Protein AF-A0A950S5J9-F1 (afdb_monomer)

Structure (mmCIF, N/CA/C/O backbone):
data_AF-A0A950S5J9-F1
#
_entry.id   AF-A0A950S5J9-F1
#
loop_
_atom_site.group_PDB
_atom_site.id
_atom_site.type_symbol
_atom_site.label_atom_id
_atom_site.label_alt_id
_atom_site.label_comp_id
_atom_site.label_asym_id
_atom_site.label_entity_id
_atom_site.label_seq_id
_atom_site.pdbx_PDB_ins_code
_atom_site.Cartn_x
_atom_site.Cartn_y
_atom_site.Cartn_z
_atom_site.occupancy
_atom_site.B_iso_or_equiv
_atom_site.auth_seq_id
_atom_site.auth_comp_id
_atom_site.auth_asym_id
_atom_site.auth_atom_id
_atom_site.pdbx_PDB_model_num
ATOM 1 N N . MET A 1 1 ? -21.659 17.956 11.891 1.00 54.16 1 MET A N 1
ATOM 2 C CA . MET A 1 1 ? -21.131 16.608 11.578 1.00 54.16 1 MET A CA 1
ATOM 3 C C . MET A 1 1 ? -21.294 15.773 12.838 1.00 54.16 1 MET A C 1
ATOM 5 O O . MET A 1 1 ? -21.024 16.303 13.907 1.00 54.16 1 MET A O 1
ATOM 9 N N . ASN A 1 2 ? -21.815 14.548 12.756 1.00 64.12 2 ASN A N 1
ATOM 10 C CA . ASN A 1 2 ? -22.129 13.767 13.958 1.00 64.12 2 ASN A CA 1
ATOM 11 C C . ASN A 1 2 ? -20.855 13.198 14.610 1.00 64.12 2 ASN A C 1
ATOM 13 O O . ASN A 1 2 ? -19.900 12.820 13.919 1.00 64.12 2 ASN A O 1
ATOM 17 N N . ALA A 1 3 ? -20.848 13.147 15.944 1.00 69.12 3 ALA A N 1
ATOM 18 C CA . ALA A 1 3 ? -19.765 12.548 16.722 1.00 69.12 3 ALA A CA 1
ATOM 19 C C . ALA A 1 3 ? -19.550 11.079 16.315 1.00 69.12 3 ALA A C 1
ATOM 21 O O . ALA A 1 3 ? -20.550 10.402 16.057 1.00 69.12 3 ALA A O 1
ATOM 22 N N . PRO A 1 4 ? -18.298 10.582 16.257 1.00 80.44 4 PRO A N 1
ATOM 23 C CA . PRO A 1 4 ? -18.042 9.169 15.989 1.00 80.44 4 PRO A CA 1
ATOM 24 C C . PRO A 1 4 ? -18.788 8.272 16.972 1.00 80.44 4 PRO A C 1
ATOM 26 O O . PRO A 1 4 ? -18.834 8.581 18.167 1.00 80.44 4 PRO A O 1
ATOM 29 N N . LEU A 1 5 ? -19.348 7.159 16.491 1.00 86.94 5 LEU A N 1
ATOM 30 C CA . LEU A 1 5 ? -20.110 6.241 17.345 1.00 86.94 5 LEU A CA 1
ATOM 31 C C . LEU A 1 5 ? -19.232 5.685 18.468 1.00 86.94 5 LEU A C 1
ATOM 33 O O . LEU A 1 5 ? -19.654 5.636 19.621 1.00 86.94 5 LEU A O 1
ATOM 37 N N . LEU A 1 6 ? -17.969 5.393 18.146 1.00 90.94 6 LEU A N 1
ATOM 38 C CA . LEU A 1 6 ? -16.958 4.977 19.114 1.00 90.94 6 LEU A CA 1
ATOM 39 C C . LEU A 1 6 ? -16.774 5.995 20.250 1.00 90.94 6 LEU A C 1
ATOM 41 O O . LEU A 1 6 ? -16.699 5.618 21.413 1.00 90.94 6 LEU A O 1
ATOM 45 N N . VAL A 1 7 ? -16.732 7.291 19.932 1.00 90.62 7 VAL A N 1
ATOM 46 C CA . VAL A 1 7 ? -16.516 8.349 20.934 1.00 90.62 7 VAL A CA 1
ATOM 47 C C . VAL A 1 7 ? -17.735 8.487 21.834 1.00 90.62 7 VAL A C 1
ATOM 49 O O . VAL A 1 7 ? -17.581 8.632 23.041 1.00 90.62 7 VAL A O 1
ATOM 52 N N . ARG A 1 8 ? -18.944 8.386 21.268 1.00 89.75 8 ARG A N 1
ATOM 53 C CA . ARG A 1 8 ? -20.187 8.401 22.050 1.00 89.75 8 ARG A CA 1
ATOM 54 C C . ARG A 1 8 ? -20.246 7.244 23.039 1.00 89.75 8 ARG A C 1
ATOM 56 O O . ARG A 1 8 ? -20.622 7.458 24.185 1.00 89.75 8 ARG A O 1
ATOM 63 N N . GLU A 1 9 ? -19.853 6.049 22.609 1.00 91.88 9 GLU A N 1
ATOM 64 C CA . GLU A 1 9 ? -19.873 4.870 23.472 1.00 91.88 9 GLU A CA 1
ATOM 65 C C . GLU A 1 9 ? -18.823 4.952 24.583 1.00 91.88 9 GLU A C 1
ATOM 67 O O . GLU A 1 9 ? -19.113 4.661 25.741 1.00 91.88 9 GLU A O 1
ATOM 72 N N . VAL A 1 10 ? -17.621 5.434 24.267 1.00 92.88 10 VAL A N 1
ATOM 73 C CA . VAL A 1 10 ? -16.578 5.668 25.273 1.00 92.88 10 VAL A CA 1
ATOM 74 C C . VAL A 1 10 ? -17.013 6.737 26.284 1.00 92.88 10 VAL A C 1
ATOM 76 O O . VAL A 1 10 ? -16.818 6.553 27.484 1.00 92.88 10 VAL A O 1
ATOM 79 N N . GLU A 1 11 ? -17.655 7.824 25.839 1.00 91.94 11 GLU A N 1
ATOM 80 C CA . GLU A 1 11 ? -18.232 8.833 26.739 1.00 91.94 11 GLU A CA 1
ATOM 81 C C . GLU A 1 11 ? -19.359 8.255 27.612 1.00 91.94 11 GLU A C 1
ATOM 83 O O . GLU A 1 11 ? -19.443 8.603 28.790 1.00 91.94 11 GLU A O 1
ATOM 88 N N . ARG A 1 12 ? -20.195 7.361 27.067 1.00 93.69 12 ARG A N 1
ATOM 89 C CA . ARG A 1 12 ? -21.264 6.675 27.808 1.00 93.69 12 ARG A CA 1
ATOM 90 C C . ARG A 1 12 ? -20.687 5.810 28.930 1.00 93.69 12 ARG A C 1
ATOM 92 O O . ARG A 1 12 ? -21.074 5.983 30.080 1.00 93.69 12 ARG A O 1
ATOM 99 N N . ILE A 1 13 ? -19.714 4.952 28.620 1.00 91.88 13 ILE A N 1
ATOM 100 C CA . ILE A 1 13 ? -19.053 4.085 29.612 1.00 91.88 13 ILE A CA 1
ATOM 101 C C . ILE A 1 13 ? -18.294 4.923 30.650 1.00 91.88 13 ILE A C 1
ATOM 103 O O . ILE A 1 13 ? -18.289 4.607 31.838 1.00 91.88 13 ILE A O 1
ATOM 107 N N . ALA A 1 14 ? -17.651 6.015 30.230 1.00 91.38 14 ALA A N 1
ATOM 108 C CA . ALA A 1 14 ? -16.986 6.930 31.151 1.00 91.38 14 ALA A CA 1
ATOM 109 C C . ALA A 1 14 ? -17.984 7.587 32.120 1.00 91.38 14 ALA A C 1
ATOM 111 O O . ALA A 1 14 ? -17.695 7.687 33.312 1.00 91.38 14 ALA A O 1
ATOM 112 N N . ALA A 1 15 ? -19.165 7.983 31.637 1.00 91.31 15 ALA A N 1
ATOM 113 C CA . ALA A 1 15 ? -20.224 8.534 32.477 1.00 91.31 15 ALA A CA 1
ATOM 114 C C . ALA A 1 15 ? -20.753 7.506 33.492 1.00 91.31 15 ALA A C 1
ATOM 116 O O . ALA A 1 15 ? -20.937 7.856 34.654 1.00 91.31 15 ALA A O 1
ATOM 117 N N . GLU A 1 16 ? -20.907 6.237 33.100 1.00 92.44 16 GLU A N 1
ATOM 118 C CA . GLU A 1 16 ? -21.269 5.141 34.020 1.00 92.44 16 GLU A CA 1
ATOM 119 C C . GLU A 1 16 ? -20.227 4.927 35.126 1.00 92.44 16 GLU A C 1
ATOM 121 O O . GLU A 1 16 ? -20.563 4.537 36.240 1.00 92.44 16 GLU A O 1
ATOM 126 N N . ARG A 1 17 ? -18.954 5.227 34.842 1.00 91.06 17 ARG A N 1
ATOM 127 C CA . ARG A 1 17 ? -17.854 5.197 35.820 1.00 91.06 17 ARG A CA 1
ATOM 128 C C . ARG A 1 17 ? -17.707 6.504 36.608 1.00 91.06 17 ARG A C 1
ATOM 130 O O . ARG A 1 17 ? -16.712 6.675 37.315 1.00 91.06 17 ARG A O 1
ATOM 137 N N . SER A 1 18 ? -18.638 7.449 36.464 1.00 93.12 18 SER A N 1
ATOM 138 C CA . SER A 1 18 ? -18.570 8.794 37.056 1.00 93.12 18 SER A CA 1
ATOM 139 C C . SER A 1 18 ? -17.301 9.567 36.674 1.00 93.12 18 SER A C 1
ATOM 141 O O . SER A 1 18 ? -16.778 10.378 37.443 1.00 93.12 18 SER A O 1
ATOM 143 N N . TRP A 1 19 ? -16.754 9.315 35.483 1.00 93.19 19 TRP A N 1
ATOM 144 C CA . TRP A 1 19 ? -15.600 10.052 34.985 1.00 93.19 19 TRP A CA 1
ATOM 145 C C . TRP A 1 19 ? -16.040 11.369 34.357 1.00 93.19 19 TRP A C 1
ATOM 147 O O . TRP A 1 19 ? -16.900 11.420 33.480 1.00 93.19 19 TRP A O 1
ATOM 157 N N . SER A 1 20 ? -15.378 12.455 34.754 1.00 90.81 20 SER A N 1
ATOM 158 C CA . SER A 1 20 ? -15.477 13.712 34.020 1.00 90.81 20 SER A CA 1
ATOM 159 C C . SER A 1 20 ? -14.783 13.588 32.661 1.00 90.81 20 SER A C 1
ATOM 161 O O . SER A 1 20 ? -13.856 12.794 32.487 1.00 90.81 20 SER A O 1
ATOM 163 N N . ARG A 1 21 ? -15.159 14.428 31.690 1.00 88.00 21 ARG A N 1
ATOM 164 C CA . ARG A 1 21 ? -14.485 14.460 30.376 1.00 88.00 21 ARG A CA 1
ATOM 165 C C . ARG A 1 21 ? -12.985 14.735 30.488 1.00 88.00 21 ARG A C 1
ATOM 167 O O . ARG A 1 21 ? -12.201 14.159 29.746 1.00 88.00 21 ARG A O 1
ATOM 174 N N . ALA A 1 22 ? -12.581 15.576 31.441 1.00 88.94 22 ALA A N 1
ATOM 175 C CA . ALA A 1 22 ? -11.173 15.855 31.715 1.00 88.94 22 ALA A CA 1
ATOM 176 C C . ALA A 1 22 ? -10.430 14.629 32.269 1.00 88.94 22 ALA A C 1
ATOM 178 O O . ALA A 1 22 ? -9.236 14.461 32.023 1.00 88.94 22 ALA A O 1
ATOM 179 N N . ARG A 1 23 ? -11.124 13.766 33.022 1.00 91.19 23 ARG A N 1
ATOM 180 C CA . ARG A 1 23 ? -10.578 12.480 33.456 1.00 91.19 23 ARG A CA 1
ATOM 181 C C . ARG A 1 23 ? -10.485 11.510 32.284 1.00 91.19 23 ARG A C 1
ATOM 183 O O . ARG A 1 23 ? -9.418 10.957 32.076 1.00 91.19 23 ARG A O 1
ATOM 190 N N . LEU A 1 24 ? -11.537 11.385 31.475 1.00 92.75 24 LEU A N 1
ATOM 191 C CA . LEU A 1 24 ? -11.520 10.544 30.275 1.00 92.75 24 LEU A CA 1
ATOM 192 C C . LEU A 1 24 ? -10.377 10.920 29.318 1.00 92.75 24 LEU A C 1
ATOM 194 O O . LEU A 1 24 ? -9.663 10.042 28.851 1.00 92.75 24 LEU A O 1
ATOM 198 N N . ALA A 1 25 ? -10.174 12.212 29.054 1.00 92.56 25 ALA A N 1
ATOM 199 C CA . ALA A 1 25 ? -9.078 12.679 28.205 1.00 92.56 25 ALA A CA 1
ATOM 200 C C . ALA A 1 25 ? -7.706 12.249 28.759 1.00 92.56 25 ALA A C 1
ATOM 202 O O . ALA A 1 25 ? -6.892 11.706 28.015 1.00 92.56 25 ALA A O 1
ATOM 203 N N . ARG A 1 26 ? -7.493 12.390 30.078 1.00 92.19 26 ARG A N 1
ATOM 204 C CA . ARG A 1 26 ? -6.274 11.917 30.756 1.00 92.19 26 ARG A CA 1
ATOM 205 C C . ARG A 1 26 ? -6.076 10.409 30.649 1.00 92.19 26 ARG A C 1
ATOM 207 O O . ARG A 1 26 ? -4.974 9.986 30.330 1.00 92.19 26 ARG A O 1
ATOM 214 N N . GLU A 1 27 ? -7.122 9.620 30.878 1.00 90.69 27 GLU A N 1
ATOM 215 C CA . GLU A 1 27 ? -7.069 8.151 30.764 1.00 90.69 27 GLU A CA 1
ATOM 216 C C . GLU A 1 27 ? -6.750 7.699 29.331 1.00 90.69 27 GLU A C 1
ATOM 218 O O . GLU A 1 27 ? -6.110 6.676 29.116 1.00 90.69 27 GLU A O 1
ATOM 223 N N . LEU A 1 28 ? -7.148 8.494 28.335 1.00 91.31 28 LEU A N 1
ATOM 224 C CA . LEU A 1 28 ? -6.824 8.271 26.926 1.00 91.31 28 LEU A CA 1
ATOM 225 C C . LEU A 1 28 ? -5.488 8.901 26.491 1.00 91.31 28 LEU A C 1
ATOM 227 O O . LEU A 1 28 ? -5.128 8.796 25.318 1.00 91.31 28 LEU A O 1
ATOM 231 N N . GLY A 1 29 ? -4.759 9.560 27.398 1.00 89.62 29 GLY A N 1
ATOM 232 C CA . GLY A 1 29 ? -3.474 10.200 27.107 1.00 89.62 29 GLY A CA 1
ATOM 233 C C . GLY A 1 29 ? -3.560 11.384 26.136 1.00 89.62 29 GLY A C 1
ATOM 234 O O . GLY A 1 29 ? -2.590 11.667 25.437 1.00 89.62 29 GLY A O 1
ATOM 235 N N . ILE A 1 30 ? -4.710 12.061 26.064 1.00 90.38 30 ILE A N 1
ATOM 236 C CA . ILE A 1 30 ? -4.945 13.214 25.182 1.00 90.38 30 ILE A CA 1
ATOM 237 C C . ILE A 1 30 ? -5.402 14.442 25.970 1.00 90.38 30 ILE A C 1
ATOM 239 O O . ILE A 1 30 ? -5.903 14.347 27.091 1.00 90.38 30 ILE A O 1
ATOM 243 N N . ASP A 1 31 ? -5.271 15.620 25.368 1.00 88.81 31 ASP A N 1
ATOM 244 C CA . ASP A 1 31 ? -5.839 16.835 25.935 1.00 88.81 31 ASP A CA 1
ATOM 245 C C . ASP A 1 31 ? -7.367 16.903 25.720 1.00 88.81 31 ASP A C 1
ATOM 247 O O . ASP A 1 31 ? -7.943 16.313 24.797 1.00 88.81 31 ASP A O 1
ATOM 251 N N . ALA A 1 32 ? -8.050 17.644 26.596 1.00 86.69 32 ALA A N 1
ATOM 252 C CA . ALA A 1 32 ? -9.505 17.781 26.552 1.00 86.69 32 ALA A CA 1
ATOM 253 C C . ALA A 1 32 ? -10.008 18.480 25.272 1.00 86.69 32 ALA A C 1
ATOM 255 O O . ALA A 1 32 ? -11.135 18.226 24.839 1.00 86.69 32 ALA A O 1
ATOM 256 N N . THR A 1 33 ? -9.181 19.324 24.649 1.00 87.88 33 THR A N 1
ATOM 257 C CA . THR A 1 33 ? -9.508 20.024 23.401 1.00 87.88 33 THR A CA 1
ATOM 258 C C . THR A 1 33 ? -9.502 19.051 22.223 1.00 87.88 33 THR A C 1
ATOM 260 O O . THR A 1 33 ? -10.444 19.052 21.432 1.00 87.88 33 THR A O 1
ATOM 263 N N . THR A 1 34 ? -8.523 18.147 22.156 1.00 85.38 34 THR A N 1
ATOM 264 C CA . THR A 1 34 ? -8.461 17.047 21.185 1.00 85.38 34 THR A CA 1
ATOM 265 C C . THR A 1 34 ? -9.685 16.147 21.310 1.00 85.38 34 THR A C 1
ATOM 267 O O . THR A 1 34 ? -10.330 15.839 20.305 1.00 85.38 34 THR A O 1
ATOM 270 N N . LEU A 1 35 ? -10.092 15.792 22.535 1.00 88.19 35 LEU A N 1
ATOM 271 C CA . LEU A 1 35 ? -11.321 15.023 22.749 1.00 88.19 35 LEU A CA 1
ATOM 272 C C . LEU A 1 35 ? -12.566 15.781 22.241 1.00 88.19 35 LEU A C 1
ATOM 274 O O . LEU A 1 35 ? -13.425 15.191 21.582 1.00 88.19 35 LEU A O 1
ATOM 278 N N . ALA A 1 36 ? -12.655 17.094 22.480 1.00 88.00 36 ALA A N 1
ATOM 279 C CA . ALA A 1 36 ? -13.754 17.929 21.991 1.00 88.00 36 ALA A CA 1
ATOM 280 C C . ALA A 1 36 ? -13.777 18.056 20.453 1.00 88.00 36 ALA A C 1
ATOM 282 O O . ALA A 1 36 ? -14.848 18.023 19.833 1.00 88.00 36 ALA A O 1
ATOM 283 N N . HIS A 1 37 ? -12.613 18.160 19.809 1.00 86.31 37 HIS A N 1
ATOM 284 C CA . HIS A 1 37 ? -12.496 18.188 18.350 1.00 86.31 37 HIS A CA 1
ATOM 285 C C . HIS A 1 37 ? -12.924 16.870 17.709 1.00 86.31 37 HIS A C 1
ATOM 287 O O . HIS A 1 37 ? -13.705 16.861 16.754 1.00 86.31 37 HIS A O 1
ATOM 293 N N . VAL A 1 38 ? -12.477 15.751 18.269 1.00 87.44 38 VAL A N 1
ATOM 294 C CA . VAL A 1 38 ? -12.872 14.419 17.815 1.00 87.44 38 VAL A CA 1
ATOM 295 C C . VAL A 1 38 ? -14.383 14.214 17.993 1.00 87.44 38 VAL A C 1
ATOM 297 O O . VAL A 1 38 ? -15.076 13.793 17.063 1.00 87.44 38 VAL A O 1
ATOM 300 N N . ARG A 1 39 ? -14.936 14.611 19.146 1.00 87.44 39 ARG A N 1
ATOM 301 C CA . ARG A 1 39 ? -16.379 14.562 19.432 1.00 87.44 39 ARG A CA 1
ATOM 302 C C . ARG A 1 39 ? -17.203 15.409 18.465 1.00 87.44 39 ARG A C 1
ATOM 304 O O . ARG A 1 39 ? -18.247 14.965 18.003 1.00 87.44 39 ARG A O 1
ATOM 311 N N . SER A 1 40 ? -16.766 16.622 18.138 1.00 84.75 40 SER A N 1
ATOM 312 C CA . SER A 1 40 ? -17.471 17.474 17.163 1.00 84.75 40 SER A CA 1
ATOM 313 C C . SER A 1 40 ? -17.354 16.965 15.718 1.00 84.75 40 SER A C 1
ATOM 315 O O . SER A 1 40 ? -17.986 17.507 14.808 1.00 84.75 40 SER A O 1
ATOM 317 N N . GLY A 1 41 ? -16.558 15.913 15.492 1.00 77.12 41 GLY A N 1
ATOM 318 C CA . GLY A 1 41 ? -16.241 15.401 14.166 1.00 77.12 41 GLY A CA 1
ATOM 319 C C . GLY A 1 41 ? -15.378 16.363 13.350 1.00 77.12 41 GLY A C 1
ATOM 320 O O . GLY A 1 41 ? -15.370 16.266 12.121 1.00 77.12 41 GLY A O 1
ATOM 321 N N . ARG A 1 42 ? -14.699 17.303 14.021 1.00 79.31 42 ARG A N 1
ATOM 322 C CA . ARG A 1 42 ? -13.721 18.207 13.414 1.00 79.31 42 ARG A CA 1
ATOM 323 C C . ARG A 1 42 ? -12.479 17.428 12.996 1.00 79.31 42 ARG A C 1
ATOM 325 O O . ARG A 1 42 ? -12.094 17.521 11.834 1.00 79.31 42 ARG A O 1
ATOM 332 N N . ASP A 1 43 ? -11.955 16.616 13.912 1.00 80.06 43 ASP A N 1
ATOM 333 C CA . ASP A 1 43 ? -10.745 15.821 13.709 1.00 80.06 43 ASP A CA 1
ATOM 334 C C . ASP A 1 43 ? -11.072 14.316 13.692 1.00 80.06 43 ASP A C 1
ATOM 336 O O . ASP A 1 43 ? -11.955 13.861 14.431 1.00 80.06 43 ASP A O 1
ATOM 340 N N . PRO A 1 44 ? -10.403 13.515 12.842 1.00 84.12 44 PRO A N 1
ATOM 341 C CA . PRO A 1 44 ? -10.504 12.064 12.909 1.00 84.12 44 PRO A CA 1
ATOM 342 C C . PRO A 1 44 ? -9.813 11.528 14.174 1.00 84.12 44 PRO A C 1
ATOM 344 O O . PRO A 1 44 ? -8.828 12.087 14.651 1.00 84.12 44 PRO A O 1
ATOM 347 N N . ILE A 1 45 ? -10.296 10.396 14.688 1.00 87.19 45 ILE A N 1
ATOM 348 C CA . ILE A 1 45 ? -9.618 9.624 15.736 1.00 87.19 45 ILE A CA 1
ATOM 349 C C . ILE A 1 45 ? -8.282 9.124 15.174 1.00 87.19 45 ILE A C 1
ATOM 351 O O . ILE A 1 45 ? -8.256 8.425 14.157 1.00 87.19 45 ILE A O 1
ATOM 355 N N . SER A 1 46 ? -7.181 9.497 15.824 1.00 85.25 46 SER A N 1
ATOM 356 C CA . SER A 1 46 ? -5.838 9.053 15.453 1.00 85.25 46 SER A CA 1
ATOM 357 C C . SER A 1 46 ? -5.612 7.581 15.814 1.00 85.25 46 SER A C 1
ATOM 359 O O . SER A 1 46 ? -6.290 7.023 16.678 1.00 85.25 46 SER A O 1
ATOM 361 N N . GLN A 1 47 ? -4.616 6.945 15.192 1.00 86.00 47 GLN A N 1
ATOM 362 C CA . GLN A 1 47 ? -4.246 5.566 15.527 1.00 86.00 47 GLN A CA 1
ATOM 363 C C . GLN A 1 47 ? -3.816 5.428 16.995 1.00 86.00 47 GLN A C 1
ATOM 365 O O . GLN A 1 47 ? -4.226 4.483 17.661 1.00 86.00 47 GLN A O 1
ATOM 370 N N . ALA A 1 48 ? -3.037 6.383 17.514 1.00 85.12 48 ALA A N 1
ATOM 371 C CA . ALA A 1 48 ? -2.627 6.390 18.917 1.00 85.12 48 ALA A CA 1
ATOM 372 C C . ALA A 1 48 ? -3.840 6.446 19.860 1.00 85.12 48 ALA A C 1
ATOM 374 O O . ALA A 1 48 ? -3.906 5.692 20.827 1.00 85.12 48 ALA A O 1
ATOM 375 N N . LEU A 1 49 ? -4.842 7.267 19.527 1.00 91.00 49 LEU A N 1
ATOM 376 C CA . LEU A 1 49 ? -6.076 7.360 20.301 1.00 91.00 49 LEU A CA 1
ATOM 377 C C . LEU A 1 49 ? -6.923 6.080 20.201 1.00 91.00 49 LEU A C 1
ATOM 379 O O . LEU A 1 49 ? -7.477 5.646 21.204 1.00 91.00 49 LEU A O 1
ATOM 383 N N . LEU A 1 50 ? -6.989 5.427 19.034 1.00 92.19 50 LEU A N 1
ATOM 384 C CA . LEU A 1 50 ? -7.650 4.120 18.899 1.00 92.19 50 LEU A CA 1
ATOM 385 C C . LEU A 1 50 ? -6.987 3.044 19.769 1.00 92.19 50 LEU A C 1
ATOM 387 O O . LEU A 1 50 ? -7.691 2.255 20.395 1.00 92.19 50 LEU A O 1
ATOM 391 N N . ILE A 1 51 ? -5.653 3.028 19.834 1.00 89.56 51 ILE A N 1
ATOM 392 C CA . ILE A 1 51 ? -4.899 2.107 20.695 1.00 89.56 51 ILE A CA 1
ATOM 393 C C . ILE A 1 51 ? -5.196 2.398 22.170 1.00 89.56 51 ILE A C 1
ATOM 395 O O . ILE A 1 51 ? -5.487 1.467 22.915 1.00 89.56 51 ILE A O 1
ATOM 399 N N . ALA A 1 52 ? -5.190 3.669 22.581 1.00 91.62 52 ALA A N 1
ATOM 400 C CA . ALA A 1 52 ? -5.514 4.063 23.952 1.00 91.62 52 ALA A CA 1
ATOM 401 C C . ALA A 1 52 ? -6.950 3.671 24.344 1.00 91.62 52 ALA A C 1
ATOM 403 O O . ALA A 1 52 ? -7.171 3.117 25.419 1.00 91.62 52 ALA A O 1
ATOM 404 N N . ILE A 1 53 ? -7.923 3.873 23.447 1.00 92.44 53 ILE A N 1
ATOM 405 C CA . ILE A 1 53 ? -9.308 3.423 23.650 1.00 92.44 53 ILE A CA 1
ATOM 406 C C . ILE A 1 53 ? -9.363 1.895 23.772 1.00 92.44 53 ILE A C 1
ATOM 408 O O . ILE A 1 53 ? -10.004 1.378 24.685 1.00 92.44 53 ILE A O 1
ATOM 412 N N . GLY A 1 54 ? -8.672 1.171 22.888 1.00 90.69 54 GLY A N 1
ATOM 413 C CA . GLY A 1 54 ? -8.584 -0.287 22.941 1.00 90.69 54 GLY A CA 1
ATOM 414 C C . GLY A 1 54 ? -7.967 -0.795 24.246 1.00 90.69 54 GLY A C 1
ATOM 415 O O . GLY A 1 54 ? -8.469 -1.753 24.821 1.00 90.69 54 GLY A O 1
ATOM 416 N N . ALA A 1 55 ? -6.940 -0.126 24.765 1.00 91.75 55 ALA A N 1
ATOM 417 C CA . ALA A 1 55 ? -6.317 -0.484 26.035 1.00 91.75 55 ALA A CA 1
ATOM 418 C C . ALA A 1 55 ? -7.240 -0.212 27.239 1.00 91.75 55 ALA A C 1
ATOM 420 O O . ALA A 1 55 ? -7.382 -1.066 28.110 1.00 91.75 55 ALA A O 1
ATOM 421 N N . ALA A 1 56 ? -7.903 0.947 27.279 1.00 90.19 56 ALA A N 1
ATOM 422 C CA . ALA A 1 56 ? -8.720 1.363 28.423 1.00 90.19 56 ALA A CA 1
ATOM 423 C C . ALA A 1 56 ? -10.128 0.730 28.458 1.00 90.19 56 ALA A C 1
ATOM 425 O O . ALA A 1 56 ? -10.725 0.569 29.528 1.00 90.19 56 ALA A O 1
ATOM 426 N N . PHE A 1 57 ? -10.680 0.381 27.292 1.00 91.19 57 PHE A N 1
ATOM 427 C CA . PHE A 1 57 ? -12.069 -0.068 27.139 1.00 91.19 57 PHE A CA 1
ATOM 428 C C . PHE A 1 57 ? -12.211 -1.392 26.373 1.00 91.19 57 PHE A C 1
ATOM 430 O O . PHE A 1 57 ? -13.332 -1.856 26.166 1.00 91.19 57 PHE A O 1
ATOM 437 N N . GLY A 1 58 ? -11.106 -2.037 25.987 1.00 82.50 58 GLY A N 1
ATOM 438 C CA . GLY A 1 58 ? -11.103 -3.252 25.167 1.00 82.50 58 GLY A CA 1
ATOM 439 C C . GLY A 1 58 ? -11.761 -4.477 25.796 1.00 82.50 58 GLY A C 1
ATOM 440 O O . GLY A 1 58 ? -12.039 -5.424 25.076 1.00 82.50 58 GLY A O 1
ATOM 441 N N . GLY A 1 59 ? -12.070 -4.470 27.095 1.00 85.31 59 GLY A N 1
ATOM 442 C CA . GLY A 1 59 ? -12.898 -5.510 27.719 1.00 85.31 59 GLY A CA 1
ATOM 443 C C . GLY A 1 59 ? -14.378 -5.461 27.308 1.00 85.31 59 GLY A C 1
ATOM 444 O O . GLY A 1 59 ? -15.110 -6.411 27.563 1.00 85.31 59 GLY A O 1
ATOM 445 N N . ASN A 1 60 ? -14.833 -4.373 26.676 1.00 89.00 60 ASN A N 1
ATOM 446 C CA . ASN A 1 60 ? -16.206 -4.218 26.205 1.00 89.00 60 ASN A CA 1
ATOM 447 C C . ASN A 1 60 ? -16.312 -4.593 24.714 1.00 89.00 60 ASN A C 1
ATOM 449 O O . ASN A 1 60 ? -15.719 -3.944 23.848 1.00 89.00 60 ASN A O 1
ATOM 453 N N . THR A 1 61 ? -17.105 -5.621 24.409 1.00 88.50 61 THR A N 1
ATOM 454 C CA . THR A 1 61 ? -17.319 -6.133 23.045 1.00 88.50 61 THR A CA 1
ATOM 455 C C . THR A 1 61 ? -17.892 -5.084 22.092 1.00 88.50 61 THR A C 1
ATOM 457 O O . THR A 1 61 ? -17.490 -5.030 20.931 1.00 88.50 61 THR A O 1
ATOM 460 N N . THR A 1 62 ? -18.768 -4.199 22.571 1.00 90.50 62 THR A N 1
ATOM 461 C CA . THR A 1 62 ? -19.322 -3.092 21.778 1.00 90.50 62 THR A CA 1
ATOM 462 C C . THR A 1 62 ? -18.225 -2.115 21.369 1.00 90.50 62 THR A C 1
ATOM 464 O O . THR A 1 62 ? -18.171 -1.691 20.217 1.00 90.50 62 THR A O 1
ATOM 467 N N . VAL A 1 63 ? -17.292 -1.800 22.271 1.00 90.56 63 VAL A N 1
ATOM 468 C CA . VAL A 1 63 ? -16.156 -0.921 21.954 1.00 90.56 63 VAL A CA 1
ATOM 469 C C . VAL A 1 63 ? -15.240 -1.566 20.916 1.00 90.56 63 VAL A C 1
ATOM 471 O O . VAL A 1 63 ? -14.843 -0.894 19.967 1.00 90.56 63 VAL A O 1
ATOM 474 N N . GLN A 1 64 ? -14.955 -2.866 21.027 1.00 89.19 64 GLN A N 1
ATOM 475 C CA . GLN A 1 64 ? -14.168 -3.589 20.018 1.00 89.19 64 GLN A CA 1
ATOM 476 C C . GLN A 1 64 ? -14.826 -3.529 18.629 1.00 89.19 64 GLN A C 1
ATOM 478 O O . GLN A 1 64 ? -14.166 -3.209 17.636 1.00 89.19 64 GLN A O 1
ATOM 483 N N . GLN A 1 65 ? -16.138 -3.776 18.558 1.00 88.81 65 GLN A N 1
ATOM 484 C CA . GLN A 1 65 ? -16.902 -3.682 17.312 1.00 88.81 65 GLN A CA 1
ATOM 485 C C . GLN A 1 65 ? -16.918 -2.256 16.756 1.00 88.81 65 GLN A C 1
ATOM 487 O O . GLN A 1 65 ? -16.787 -2.071 15.548 1.00 88.81 65 GLN A O 1
ATOM 492 N N . LEU A 1 66 ? -17.023 -1.241 17.616 1.00 90.00 66 LEU A N 1
ATOM 493 C CA . LEU A 1 66 ? -17.004 0.162 17.208 1.00 90.00 66 LEU A CA 1
ATOM 494 C C . LEU A 1 66 ? -15.617 0.641 16.768 1.00 90.00 66 LEU A C 1
ATOM 496 O O . LEU A 1 66 ? -15.537 1.475 15.869 1.00 90.00 66 LEU A O 1
ATOM 500 N N . ILE A 1 67 ? -14.529 0.104 17.330 1.00 91.12 67 ILE A N 1
ATOM 501 C CA . ILE A 1 67 ? -13.169 0.326 16.814 1.00 91.12 67 ILE A CA 1
ATOM 502 C C . ILE A 1 67 ? -13.075 -0.222 15.391 1.00 91.12 67 ILE A C 1
ATOM 504 O O . ILE A 1 67 ? -12.646 0.494 14.485 1.00 91.12 67 ILE A O 1
ATOM 508 N N . LEU A 1 68 ? -13.528 -1.459 15.173 1.00 89.25 68 LEU A N 1
ATOM 509 C CA . LEU A 1 68 ? -13.515 -2.074 13.849 1.00 89.25 68 LEU A CA 1
ATOM 510 C C . LEU A 1 68 ? -14.403 -1.299 12.861 1.00 89.25 68 LEU A C 1
ATOM 512 O O . LEU A 1 68 ? -13.966 -0.982 11.756 1.00 89.25 68 LEU A O 1
ATOM 516 N N . HIS A 1 69 ? -15.617 -0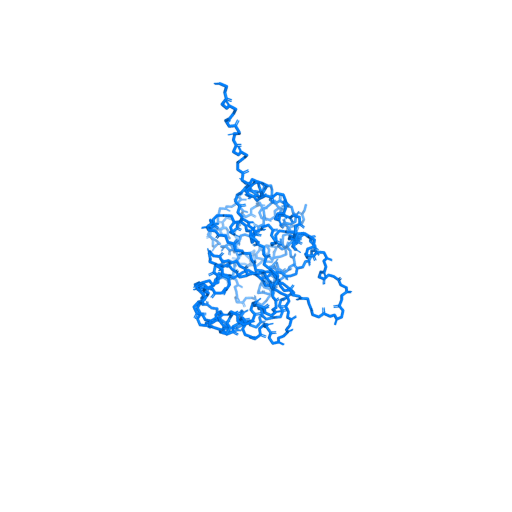.931 13.275 1.00 87.56 69 HIS A N 1
ATOM 517 C CA . HIS A 1 69 ? -16.539 -0.110 12.491 1.00 87.56 69 HIS A CA 1
ATOM 518 C C . HIS A 1 69 ? -15.914 1.236 12.120 1.00 87.56 69 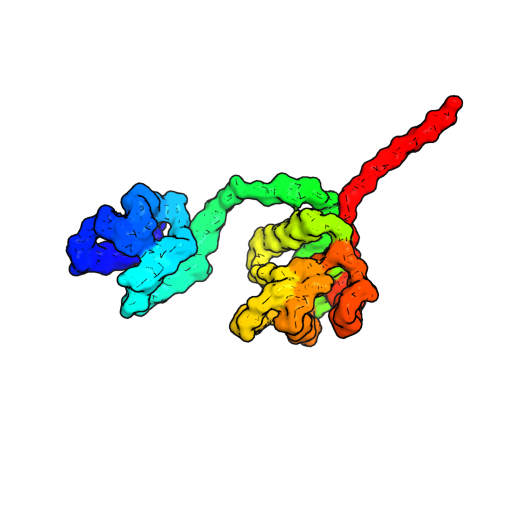HIS A C 1
ATOM 520 O O . HIS A 1 69 ? -15.976 1.656 10.963 1.00 87.56 69 HIS A O 1
ATOM 526 N N . TYR A 1 70 ? -15.271 1.901 13.081 1.00 87.25 70 TYR A N 1
ATOM 527 C CA . TYR A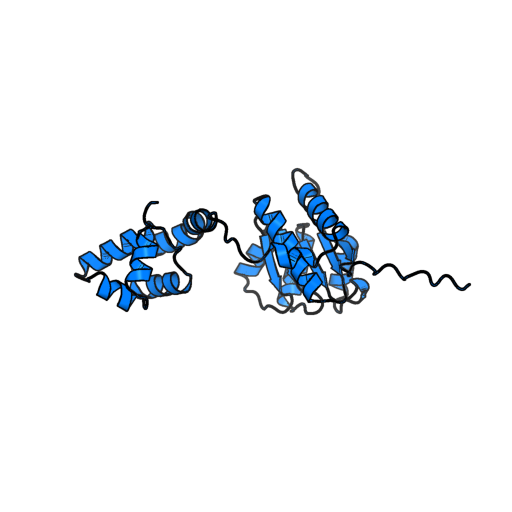 1 70 ? -14.609 3.169 12.831 1.00 87.25 70 TYR A CA 1
ATOM 528 C C . TYR A 1 70 ? -13.501 3.009 11.788 1.00 87.25 70 TYR A C 1
ATOM 530 O O . TYR A 1 70 ? -13.463 3.770 10.827 1.00 87.25 70 TYR A O 1
ATOM 538 N N . VAL A 1 71 ? -12.638 1.999 11.924 1.00 86.56 71 VAL A N 1
ATOM 539 C CA . VAL A 1 71 ? -11.529 1.756 10.986 1.00 86.56 71 VAL A CA 1
ATOM 540 C C . VAL A 1 71 ? -12.033 1.426 9.578 1.00 86.56 71 VAL A C 1
ATOM 542 O O . VAL A 1 71 ? -11.502 1.953 8.601 1.00 86.56 71 VAL A O 1
ATOM 545 N N . LEU A 1 72 ? -13.056 0.578 9.459 1.00 83.25 72 LEU A N 1
ATOM 546 C CA . LEU A 1 72 ? -13.535 0.091 8.164 1.00 83.25 72 LEU A CA 1
ATOM 547 C C . LEU A 1 72 ? -14.474 1.072 7.448 1.00 83.25 72 LEU A C 1
ATOM 549 O O . LEU A 1 72 ? -14.495 1.103 6.216 1.00 83.25 72 LEU A O 1
ATOM 553 N N . ILE A 1 73 ? -15.254 1.861 8.194 1.00 80.62 73 ILE A N 1
ATOM 554 C CA . ILE A 1 73 ? -16.367 2.655 7.650 1.00 80.62 73 ILE A CA 1
ATOM 555 C C . ILE A 1 73 ? -16.156 4.149 7.906 1.00 80.62 73 ILE A C 1
ATOM 557 O O . ILE A 1 73 ? -15.980 4.921 6.957 1.00 80.62 73 ILE A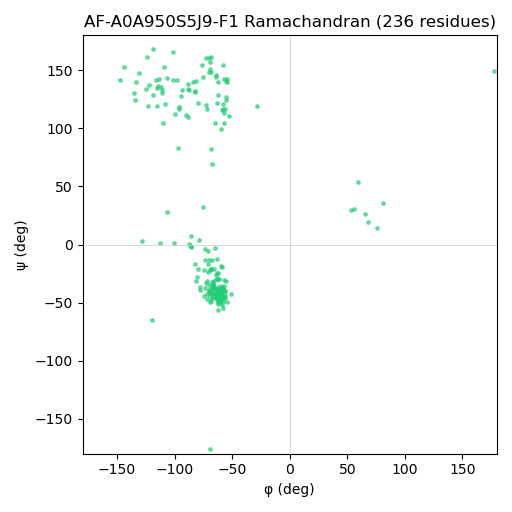 O 1
ATOM 561 N N . GLU A 1 74 ? -16.146 4.579 9.171 1.00 79.12 74 GLU A N 1
ATOM 562 C CA . GLU A 1 74 ? -16.148 6.012 9.500 1.00 79.12 74 GLU A CA 1
ATOM 563 C C . GLU A 1 74 ? -14.840 6.720 9.127 1.00 79.12 74 GLU A C 1
ATOM 565 O O . GLU A 1 74 ? -14.872 7.848 8.635 1.00 79.12 74 GLU A O 1
ATOM 570 N N . ALA A 1 75 ? -13.686 6.078 9.330 1.00 76.94 75 ALA A N 1
ATOM 571 C CA . ALA A 1 75 ? -12.376 6.656 9.050 1.00 76.94 75 ALA A CA 1
ATOM 572 C C . ALA A 1 75 ? -12.248 7.015 7.568 1.00 76.94 75 ALA A C 1
ATOM 574 O O . ALA A 1 75 ? -11.828 8.121 7.244 1.00 76.94 75 ALA A O 1
ATOM 575 N N . ARG A 1 76 ? -12.707 6.144 6.660 1.00 67.12 76 ARG A N 1
ATOM 576 C CA . ARG A 1 76 ? -12.697 6.409 5.213 1.00 67.12 76 ARG A CA 1
ATOM 577 C C . ARG A 1 76 ? -13.573 7.607 4.847 1.00 67.12 76 ARG A C 1
ATOM 579 O O . ARG A 1 76 ? -13.148 8.454 4.066 1.00 67.12 76 ARG A O 1
ATOM 586 N N . GLN A 1 77 ? -14.768 7.706 5.427 1.00 66.56 77 GLN A N 1
ATOM 587 C CA . GLN A 1 77 ? -15.683 8.827 5.187 1.00 66.56 77 GLN A CA 1
ATOM 588 C C . GLN A 1 77 ? -15.145 10.146 5.760 1.00 66.56 77 GLN A C 1
ATOM 590 O O . GLN A 1 77 ? -15.296 11.202 5.148 1.00 66.56 77 GLN A O 1
ATOM 595 N N . ARG A 1 78 ? -14.476 10.099 6.916 1.00 66.62 78 ARG A N 1
ATOM 596 C CA . ARG A 1 78 ? -13.901 11.281 7.575 1.00 66.62 78 ARG A CA 1
ATOM 597 C C . ARG A 1 78 ? -12.595 11.728 6.919 1.00 66.62 78 ARG A C 1
ATOM 599 O O . ARG A 1 78 ? -12.393 12.926 6.752 1.00 66.62 78 ARG A O 1
ATOM 606 N N . SER A 1 79 ? -11.764 10.797 6.454 1.00 58.50 79 SER A N 1
ATOM 607 C CA . SER A 1 79 ? -10.579 11.075 5.630 1.00 58.50 79 SER A CA 1
ATOM 608 C C . SER A 1 79 ? -10.926 11.518 4.204 1.00 58.50 79 SER A C 1
ATOM 610 O O . SER A 1 79 ? -10.084 12.119 3.539 1.00 58.50 79 SER A O 1
ATOM 612 N N . ALA A 1 80 ? -12.160 11.289 3.733 1.00 54.12 80 ALA A N 1
ATOM 613 C CA . ALA A 1 80 ? -12.641 11.831 2.458 1.00 54.12 80 ALA A CA 1
ATOM 614 C C . ALA A 1 80 ? -12.791 13.365 2.477 1.00 54.12 80 ALA A C 1
ATOM 616 O O . ALA A 1 80 ? -12.828 13.988 1.412 1.00 54.12 80 ALA A O 1
ATOM 617 N N . LYS A 1 81 ? -12.758 14.010 3.659 1.00 49.41 81 LYS A N 1
ATOM 618 C CA . LYS A 1 81 ? -12.294 15.402 3.762 1.00 49.41 81 LYS A CA 1
ATOM 619 C C . LYS A 1 81 ? -10.799 15.419 3.460 1.00 49.41 81 LYS A C 1
ATOM 621 O O . LYS A 1 81 ? -9.966 15.382 4.363 1.00 49.41 81 LYS A O 1
ATOM 626 N N . ARG A 1 82 ? -10.509 15.420 2.155 1.00 47.12 82 ARG A N 1
ATOM 627 C CA . ARG A 1 82 ? -9.185 15.456 1.532 1.00 47.12 82 ARG A CA 1
ATOM 628 C C . ARG A 1 82 ? -8.174 16.168 2.429 1.00 47.12 82 ARG A C 1
ATOM 630 O O . ARG A 1 82 ? -8.313 17.379 2.633 1.00 47.12 82 ARG A O 1
ATOM 637 N N . PRO A 1 83 ? -7.099 15.496 2.865 1.00 40.06 83 PRO A N 1
ATOM 638 C CA . PRO A 1 83 ? -5.899 16.234 3.179 1.00 40.06 83 PRO A CA 1
ATOM 639 C C . PRO A 1 83 ? -5.522 16.980 1.894 1.00 40.06 83 PRO A C 1
ATOM 641 O O . PRO A 1 83 ? -5.199 16.359 0.879 1.00 40.06 83 PRO A O 1
ATOM 644 N N . LYS A 1 84 ? -5.538 18.316 1.919 1.00 44.56 84 LYS A N 1
ATOM 645 C CA . LYS A 1 84 ? -4.648 19.106 1.059 1.00 44.56 84 LYS A CA 1
ATOM 646 C C . LYS A 1 84 ? -3.223 18.862 1.574 1.00 44.56 84 LYS A C 1
ATOM 648 O O . LYS A 1 84 ? -2.635 19.703 2.237 1.00 44.56 84 LYS A O 1
ATOM 653 N N . GLY A 1 85 ? -2.734 17.642 1.373 1.00 38.16 85 GLY A N 1
ATOM 654 C CA . GLY A 1 85 ? -1.380 17.203 1.680 1.00 38.16 85 GLY A CA 1
ATOM 655 C C . GLY A 1 85 ? -0.532 17.153 0.404 1.00 38.16 85 GLY A C 1
ATOM 656 O O . GLY A 1 85 ? -1.078 17.206 -0.695 1.00 38.16 85 GLY A O 1
ATOM 657 N N . PRO A 1 86 ? 0.799 17.050 0.521 1.00 43.16 86 PRO A N 1
ATOM 658 C CA . PRO A 1 86 ? 1.798 17.456 -0.479 1.00 43.16 86 PRO A CA 1
ATOM 659 C C . PRO A 1 86 ? 1.943 16.521 -1.703 1.00 43.16 86 PRO A C 1
ATOM 661 O O . PRO A 1 86 ? 3.030 16.377 -2.263 1.00 43.16 86 PRO A O 1
ATOM 664 N N . THR A 1 87 ? 0.877 15.861 -2.156 1.00 52.72 87 THR A N 1
ATOM 665 C CA . THR A 1 87 ? 0.925 14.899 -3.272 1.00 52.72 87 THR A CA 1
ATOM 666 C C . THR A 1 87 ? 1.168 15.568 -4.625 1.00 52.72 87 THR A C 1
ATOM 668 O O . THR A 1 87 ? 1.909 15.025 -5.441 1.00 52.72 87 THR A O 1
ATOM 671 N N . GLY A 1 88 ? 0.643 16.778 -4.852 1.00 52.28 88 GLY A N 1
ATOM 672 C CA . GLY A 1 88 ? 0.839 17.497 -6.119 1.00 52.28 88 GLY A CA 1
ATOM 673 C C . GLY A 1 88 ? 2.313 17.781 -6.441 1.00 52.28 88 GLY A C 1
ATOM 674 O O . GLY A 1 88 ? 2.748 17.566 -7.572 1.00 52.28 88 GLY A O 1
ATOM 675 N N . ALA A 1 89 ? 3.100 18.181 -5.436 1.00 55.25 89 ALA A N 1
ATOM 676 C CA . ALA A 1 89 ? 4.524 18.477 -5.601 1.00 55.25 89 ALA A CA 1
ATOM 677 C C . ALA A 1 89 ? 5.349 17.214 -5.906 1.00 55.25 89 ALA A C 1
ATOM 679 O O . ALA A 1 89 ? 6.187 17.226 -6.806 1.00 55.25 89 ALA A O 1
ATOM 680 N N . ALA A 1 90 ? 5.062 16.095 -5.228 1.00 61.12 90 ALA A N 1
ATOM 681 C CA . ALA A 1 90 ? 5.736 14.820 -5.486 1.00 61.12 90 ALA A CA 1
ATOM 682 C C . ALA A 1 90 ? 5.446 14.271 -6.896 1.00 61.12 90 ALA A C 1
ATOM 684 O O . ALA A 1 90 ? 6.305 13.625 -7.493 1.00 61.12 90 ALA A O 1
ATOM 685 N N . PHE A 1 91 ? 4.269 14.556 -7.466 1.00 70.69 91 PHE A N 1
ATOM 686 C CA . PHE A 1 91 ? 3.937 14.167 -8.842 1.00 70.69 91 PHE A CA 1
ATOM 687 C C . PHE A 1 91 ? 4.635 15.027 -9.898 1.00 70.69 91 PHE A C 1
ATOM 689 O O . PHE A 1 91 ? 4.804 14.567 -11.028 1.00 70.69 91 PHE A O 1
ATOM 696 N N . GLY A 1 92 ? 5.062 16.242 -9.538 1.00 69.94 92 GLY A N 1
ATOM 697 C CA . GLY A 1 92 ? 5.872 17.109 -10.395 1.00 69.94 92 GLY A CA 1
ATOM 698 C C . GLY A 1 92 ? 7.239 16.510 -10.740 1.00 69.94 92 GLY A C 1
ATOM 699 O O . GLY A 1 92 ? 7.778 16.803 -11.802 1.00 69.94 92 GLY A O 1
ATOM 700 N N . LEU A 1 93 ? 7.753 15.601 -9.902 1.00 78.19 93 LEU A N 1
ATOM 701 C CA . LEU A 1 93 ? 8.991 14.858 -10.165 1.00 78.19 93 LEU A CA 1
ATOM 702 C C . LEU A 1 93 ? 8.848 13.866 -11.329 1.00 78.19 93 LEU A C 1
ATOM 704 O O . LEU A 1 93 ? 9.842 13.452 -11.916 1.00 78.19 93 LEU A O 1
ATOM 708 N N . LEU A 1 94 ? 7.625 13.453 -11.676 1.00 84.75 94 LEU A N 1
ATOM 709 C CA . LEU A 1 94 ? 7.404 12.446 -12.708 1.00 84.75 94 LEU A CA 1
ATOM 710 C C . LEU A 1 94 ? 7.152 13.084 -14.078 1.00 84.75 94 LEU A C 1
ATOM 712 O O . LEU A 1 94 ? 6.195 13.857 -14.236 1.00 84.75 94 LEU A O 1
ATOM 716 N N . PRO A 1 95 ? 7.898 12.670 -15.121 1.00 86.44 95 PRO A N 1
ATOM 717 C CA . PRO A 1 95 ? 7.598 13.078 -16.484 1.00 86.44 95 PRO A CA 1
ATOM 718 C C . PRO A 1 95 ? 6.147 12.760 -16.854 1.00 86.44 95 PRO A C 1
ATOM 720 O O . PRO A 1 95 ? 5.620 11.694 -16.519 1.00 86.44 95 PRO A O 1
ATOM 723 N N . TYR A 1 96 ? 5.511 13.656 -17.615 1.00 86.38 96 TYR A N 1
ATOM 724 C CA . TYR A 1 96 ? 4.127 13.485 -18.075 1.00 86.38 96 TYR A CA 1
ATOM 725 C C . TYR A 1 96 ? 3.894 12.120 -18.742 1.00 86.38 96 TYR A C 1
ATOM 727 O O . TYR A 1 96 ? 2.916 11.443 -18.439 1.00 86.38 96 TYR A O 1
ATOM 735 N N . ARG A 1 97 ? 4.836 11.664 -19.580 1.00 88.88 97 ARG A N 1
ATOM 736 C CA . ARG A 1 97 ? 4.743 10.373 -20.279 1.00 88.88 97 ARG A CA 1
ATOM 737 C C . ARG A 1 97 ? 4.651 9.179 -19.323 1.00 88.88 97 ARG A C 1
ATOM 739 O O . ARG A 1 97 ? 3.916 8.238 -19.608 1.00 88.88 97 ARG A O 1
ATOM 746 N N . VAL A 1 98 ? 5.369 9.212 -18.197 1.00 91.00 98 VAL A N 1
ATOM 747 C CA . VAL A 1 98 ? 5.312 8.153 -17.173 1.00 91.00 98 VAL A CA 1
ATOM 748 C C . VAL A 1 98 ? 3.944 8.169 -16.496 1.00 91.00 98 VAL A C 1
ATOM 750 O O . VAL A 1 98 ? 3.278 7.136 -16.448 1.00 91.00 98 VAL A O 1
ATOM 753 N N . ARG A 1 99 ? 3.483 9.351 -16.064 1.00 91.12 99 ARG A N 1
ATOM 754 C CA . ARG A 1 99 ? 2.156 9.529 -15.450 1.00 91.12 99 ARG A CA 1
ATOM 755 C C . ARG A 1 99 ? 1.031 9.052 -16.369 1.00 91.12 99 ARG A C 1
ATOM 757 O O . ARG A 1 99 ? 0.154 8.310 -15.938 1.00 91.12 99 ARG A O 1
ATOM 764 N N . TRP A 1 100 ? 1.088 9.418 -17.649 1.00 90.81 100 TRP A N 1
ATOM 765 C CA . TRP A 1 100 ? 0.105 9.005 -18.648 1.00 90.81 100 TRP A CA 1
ATOM 766 C C . TRP A 1 100 ? 0.098 7.489 -18.874 1.00 90.81 100 TRP A C 1
ATOM 768 O O . TRP A 1 100 ? -0.976 6.894 -18.904 1.00 90.81 100 TRP A O 1
ATOM 778 N N . ARG A 1 101 ? 1.269 6.837 -18.978 1.00 92.62 101 ARG A N 1
ATOM 779 C CA . ARG A 1 101 ? 1.339 5.371 -19.138 1.00 92.62 101 ARG A CA 1
ATOM 780 C C . ARG A 1 101 ? 0.757 4.637 -17.931 1.00 92.62 101 ARG A C 1
ATOM 782 O O . ARG A 1 101 ? 0.010 3.687 -18.128 1.00 92.62 101 ARG A O 1
ATOM 789 N N . ILE A 1 102 ? 1.049 5.100 -16.713 1.00 92.38 102 ILE A N 1
ATOM 790 C CA . ILE A 1 102 ? 0.483 4.525 -15.482 1.00 92.38 102 ILE A CA 1
ATOM 791 C C . ILE A 1 102 ? -1.042 4.685 -15.471 1.00 92.38 102 ILE A C 1
ATOM 793 O O . ILE A 1 102 ? -1.747 3.698 -15.288 1.00 92.38 102 ILE A O 1
ATOM 797 N N . ARG A 1 103 ? -1.563 5.894 -15.731 1.00 91.31 103 ARG A N 1
ATOM 798 C CA . ARG A 1 103 ? -3.016 6.140 -15.800 1.00 91.31 103 ARG A CA 1
ATOM 799 C C . ARG A 1 103 ? -3.699 5.265 -16.843 1.00 91.31 103 ARG A C 1
ATOM 801 O O . ARG A 1 103 ? -4.683 4.605 -16.532 1.00 91.31 103 ARG A O 1
ATOM 808 N N . ARG A 1 104 ? -3.154 5.229 -18.062 1.00 90.75 104 ARG A N 1
ATOM 809 C CA . ARG A 1 104 ? -3.689 4.416 -19.159 1.00 90.75 104 ARG A CA 1
ATOM 810 C C . ARG A 1 104 ? -3.716 2.936 -18.792 1.00 90.75 104 ARG A C 1
ATOM 812 O O . ARG A 1 104 ? -4.709 2.268 -19.053 1.00 90.75 104 ARG A O 1
ATOM 819 N N . TRP A 1 105 ? -2.650 2.427 -18.183 1.00 91.75 105 TRP A N 1
ATOM 820 C CA . TRP A 1 105 ? -2.616 1.043 -17.726 1.00 91.75 105 TRP A CA 1
ATOM 821 C C . TRP A 1 105 ? -3.665 0.777 -16.636 1.00 91.75 105 TRP A C 1
ATOM 823 O O . TRP A 1 105 ? -4.409 -0.190 -16.744 1.00 91.75 105 TRP A O 1
ATOM 833 N N . LEU A 1 106 ? -3.808 1.669 -15.647 1.00 89.94 106 LEU A N 1
ATOM 834 C CA . LEU A 1 106 ? -4.827 1.539 -14.598 1.00 89.94 106 LEU A CA 1
ATOM 835 C C . LEU A 1 106 ? -6.251 1.519 -15.166 1.00 89.94 106 LEU A C 1
ATOM 837 O O . LEU A 1 106 ? -7.056 0.706 -14.731 1.00 89.94 106 LEU A O 1
ATOM 841 N N . THR A 1 107 ? -6.561 2.345 -16.170 1.00 87.31 107 THR A N 1
ATOM 842 C CA . THR A 1 107 ? -7.885 2.327 -16.827 1.00 87.31 107 THR A CA 1
ATOM 843 C C . THR A 1 107 ? -8.174 1.031 -17.589 1.00 87.31 107 THR A C 1
ATOM 845 O O . THR A 1 107 ? -9.328 0.716 -17.840 1.00 87.31 107 THR A O 1
ATOM 848 N N . GLN A 1 108 ? -7.143 0.264 -17.956 1.00 84.81 108 GLN A N 1
ATOM 849 C CA . GLN A 1 108 ? -7.294 -1.018 -18.656 1.00 84.81 108 GLN A CA 1
ATOM 850 C C . GLN A 1 108 ? -7.525 -2.201 -17.710 1.00 84.81 108 GLN A C 1
ATOM 852 O O . GLN A 1 108 ? -7.661 -3.328 -18.186 1.00 84.81 108 GLN A O 1
ATOM 857 N N . LEU A 1 109 ? -7.517 -1.975 -16.394 1.00 80.62 109 LEU A N 1
ATOM 858 C CA . LEU A 1 109 ? -7.789 -3.020 -15.410 1.00 80.62 109 LEU A CA 1
ATOM 859 C C . LEU A 1 109 ? -9.289 -3.259 -15.193 1.00 80.62 109 LEU A C 1
ATOM 861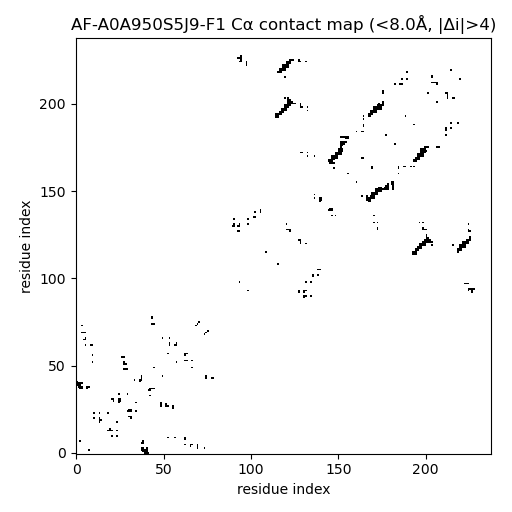 O O . LEU A 1 109 ? -9.647 -4.301 -14.651 1.00 80.62 109 LEU A O 1
ATOM 865 N N . ASP A 1 110 ? -10.159 -2.330 -15.602 1.00 67.81 110 ASP A N 1
ATOM 866 C CA . ASP A 1 110 ? -11.610 -2.501 -15.490 1.00 67.81 110 ASP A CA 1
ATOM 867 C C . ASP A 1 110 ? -12.171 -3.320 -16.654 1.00 67.81 110 ASP A C 1
ATOM 869 O O . ASP A 1 110 ? -11.894 -3.040 -17.820 1.00 67.81 110 ASP A O 1
ATOM 873 N N . GLY A 1 111 ? -13.004 -4.312 -16.326 1.00 58.09 111 GLY A N 1
ATOM 874 C CA . GLY A 1 111 ? -13.926 -4.928 -17.282 1.00 58.09 111 GLY A CA 1
ATOM 875 C C . GLY A 1 111 ? -13.334 -5.980 -18.217 1.00 58.09 111 GLY A C 1
ATOM 876 O O . GLY A 1 111 ? -13.737 -6.040 -19.376 1.00 58.09 111 GLY A O 1
ATOM 877 N N . LEU A 1 112 ? -12.383 -6.805 -17.767 1.00 49.72 112 LEU A N 1
ATOM 878 C CA . LEU A 1 112 ? -11.802 -7.833 -18.633 1.00 49.72 112 LEU A CA 1
ATOM 879 C C . LEU A 1 112 ? -11.684 -9.197 -17.961 1.00 49.72 112 LEU A C 1
ATOM 881 O O . LEU A 1 112 ? -10.960 -9.359 -16.985 1.00 49.72 112 LEU A O 1
ATOM 885 N N . ASP A 1 113 ? -12.278 -10.195 -18.613 1.00 56.66 113 ASP A N 1
ATOM 886 C CA . ASP A 1 113 ? -12.168 -11.630 -18.307 1.00 56.66 113 ASP A CA 1
ATOM 887 C C . ASP A 1 113 ? -10.751 -12.202 -18.499 1.00 56.66 113 ASP A C 1
ATOM 889 O O . ASP A 1 113 ? -10.508 -13.384 -18.263 1.00 56.66 113 ASP A O 1
ATOM 893 N N . LYS A 1 114 ? -9.796 -11.388 -18.972 1.00 65.69 114 LYS A N 1
ATOM 894 C CA . LYS A 1 114 ? -8.435 -11.829 -19.292 1.00 65.69 114 LYS A CA 1
ATOM 895 C C . LYS A 1 114 ? -7.406 -11.238 -18.331 1.00 65.69 114 LYS A C 1
ATOM 897 O O . LYS A 1 114 ? -7.408 -10.024 -18.111 1.00 65.69 114 LYS A O 1
ATOM 902 N N . PRO A 1 115 ? -6.458 -12.057 -17.847 1.00 68.38 115 PRO A N 1
ATOM 903 C CA . PRO A 1 115 ? -5.397 -11.590 -16.972 1.00 68.38 115 PRO A CA 1
ATOM 904 C C . PRO A 1 115 ? -4.523 -10.562 -17.704 1.00 68.38 115 PRO A C 1
ATOM 906 O O . PRO A 1 115 ? -4.063 -10.779 -18.830 1.00 68.38 115 PRO A O 1
ATOM 909 N N . ARG A 1 116 ? -4.318 -9.403 -17.073 1.00 79.19 116 ARG A N 1
ATOM 910 C CA . ARG A 1 116 ? -3.517 -8.301 -17.619 1.00 79.19 116 ARG A CA 1
ATOM 911 C C . ARG A 1 116 ? -2.108 -8.330 -17.043 1.00 79.19 116 ARG A C 1
ATOM 913 O O . ARG A 1 116 ? -1.905 -8.572 -15.857 1.00 79.19 116 ARG A O 1
ATOM 920 N N . ARG A 1 117 ? -1.130 -8.023 -17.899 1.00 86.88 117 ARG A N 1
ATOM 921 C CA . ARG A 1 117 ? 0.263 -7.843 -17.478 1.00 86.88 117 ARG A CA 1
ATOM 922 C C . ARG A 1 117 ? 0.371 -6.677 -16.496 1.00 86.88 117 ARG A C 1
ATOM 924 O O . ARG A 1 117 ? -0.261 -5.642 -16.694 1.00 86.88 117 ARG A O 1
ATOM 931 N N . GLY A 1 118 ? 1.192 -6.853 -15.469 1.00 92.06 118 GLY A N 1
ATOM 932 C CA . GLY A 1 118 ? 1.610 -5.823 -14.528 1.00 92.06 118 GLY A CA 1
ATOM 933 C C . GLY A 1 118 ? 2.535 -4.772 -15.143 1.00 92.06 118 GLY A C 1
ATOM 934 O O . GLY A 1 118 ? 2.865 -4.820 -16.329 1.00 92.06 118 GLY A O 1
ATOM 935 N N . LEU A 1 119 ? 3.013 -3.847 -14.313 1.00 94.88 119 LEU A N 1
ATOM 936 C CA . LEU A 1 119 ? 4.024 -2.859 -14.690 1.00 94.88 119 LEU A CA 1
ATOM 937 C C . LEU A 1 119 ? 5.324 -3.083 -13.924 1.00 94.88 119 LEU A C 1
ATOM 939 O O . LEU A 1 119 ? 5.315 -3.250 -12.708 1.00 94.88 119 LEU A O 1
ATOM 943 N N . PHE A 1 120 ? 6.445 -2.996 -14.633 1.00 96.00 120 PHE A N 1
ATOM 944 C CA . PHE A 1 120 ? 7.780 -2.932 -14.050 1.00 96.00 120 PHE A CA 1
ATOM 945 C C . PHE A 1 120 ? 8.355 -1.533 -14.263 1.00 96.00 120 PHE A C 1
ATOM 947 O O . PHE A 1 120 ? 8.747 -1.164 -15.373 1.00 96.00 120 PHE A O 1
ATOM 954 N N . LEU A 1 121 ? 8.380 -0.736 -13.204 1.00 95.81 121 LEU A N 1
ATOM 955 C CA . LEU A 1 121 ? 8.899 0.624 -13.200 1.00 95.81 121 LEU A CA 1
ATOM 956 C C . LEU A 1 121 ? 10.386 0.584 -12.840 1.00 95.81 121 LEU A C 1
ATOM 958 O O . LEU A 1 121 ? 10.741 0.263 -11.710 1.00 95.81 121 LEU A O 1
ATOM 962 N N . THR A 1 122 ? 11.261 0.907 -13.788 1.00 95.00 122 THR A N 1
ATOM 963 C CA . THR A 1 122 ? 12.720 0.853 -13.588 1.00 95.00 122 THR A CA 1
ATOM 964 C C . THR A 1 122 ? 13.349 2.232 -13.696 1.00 95.00 122 THR A C 1
ATOM 966 O O . THR A 1 122 ? 12.936 3.029 -14.535 1.00 95.00 122 THR A O 1
ATOM 969 N N . GLY A 1 123 ? 14.347 2.547 -12.878 1.00 91.62 123 GLY A N 1
ATOM 970 C CA . GLY A 1 123 ? 15.054 3.821 -12.971 1.00 91.62 123 GLY A CA 1
ATOM 971 C C . GLY A 1 123 ? 16.106 3.988 -11.887 1.00 91.62 123 GLY A C 1
ATOM 972 O O . GLY A 1 123 ? 15.939 3.505 -10.778 1.00 91.62 123 GLY A O 1
ATOM 973 N N . ALA A 1 124 ? 17.178 4.719 -12.183 1.00 87.31 124 ALA A N 1
ATOM 974 C CA . ALA A 1 124 ? 18.306 4.858 -11.259 1.00 87.31 124 ALA A CA 1
ATOM 975 C C . ALA A 1 124 ? 17.985 5.685 -9.996 1.00 87.31 124 ALA A C 1
ATOM 977 O O . ALA A 1 124 ? 18.670 5.572 -8.984 1.00 87.31 124 ALA A O 1
ATOM 978 N N . ASN A 1 125 ? 16.960 6.545 -10.041 1.00 88.81 125 ASN A N 1
ATOM 979 C CA . ASN A 1 125 ? 16.659 7.468 -8.951 1.00 88.81 125 ASN A CA 1
ATOM 980 C C . ASN A 1 125 ? 15.510 6.951 -8.068 1.00 88.81 125 ASN A C 1
ATOM 982 O O . ASN A 1 125 ? 14.345 6.947 -8.472 1.00 88.81 125 ASN A O 1
ATOM 986 N N . ALA A 1 126 ? 15.841 6.595 -6.824 1.00 86.75 126 ALA A N 1
ATOM 987 C CA . ALA A 1 126 ? 14.892 6.078 -5.840 1.00 86.75 126 ALA A CA 1
ATOM 988 C C . ALA A 1 126 ? 13.721 7.035 -5.548 1.00 86.75 126 ALA A C 1
ATOM 990 O O . ALA A 1 126 ? 12.588 6.579 -5.406 1.00 86.75 126 ALA A O 1
ATOM 991 N N . ALA A 1 127 ? 13.957 8.352 -5.516 1.00 86.50 127 ALA A N 1
ATOM 992 C CA . ALA A 1 127 ? 12.899 9.331 -5.268 1.00 86.50 127 ALA A CA 1
ATOM 993 C C . ALA A 1 127 ? 11.850 9.328 -6.390 1.00 86.50 127 ALA A C 1
ATOM 995 O O . ALA A 1 127 ? 10.654 9.419 -6.118 1.00 86.50 127 ALA A O 1
ATOM 996 N N . HIS A 1 128 ? 12.280 9.148 -7.642 1.00 89.19 128 HIS A N 1
ATOM 997 C CA . HIS A 1 128 ? 11.365 9.041 -8.777 1.00 89.19 128 HIS A CA 1
ATOM 998 C C . HIS A 1 128 ? 10.573 7.731 -8.749 1.00 89.19 128 HIS A C 1
ATOM 1000 O O . HIS A 1 128 ? 9.380 7.733 -9.042 1.00 89.19 128 HIS A O 1
ATOM 1006 N N . LEU A 1 129 ? 11.199 6.618 -8.361 1.00 91.06 129 LEU A N 1
ATOM 1007 C CA . LEU A 1 129 ? 10.504 5.336 -8.221 1.00 91.06 129 LEU A CA 1
ATOM 1008 C C . LEU A 1 129 ? 9.433 5.381 -7.126 1.00 91.06 129 LEU A C 1
ATOM 1010 O O . LEU A 1 129 ? 8.298 4.974 -7.372 1.00 91.06 129 LEU A O 1
ATOM 1014 N N . SER A 1 130 ? 9.754 5.930 -5.953 1.00 89.00 130 SER A N 1
ATOM 1015 C CA . SER A 1 130 ? 8.766 6.104 -4.883 1.00 89.00 130 SER A CA 1
ATOM 1016 C C . SER A 1 130 ? 7.689 7.126 -5.252 1.00 89.00 130 SER A C 1
ATOM 1018 O O . SER A 1 130 ? 6.521 6.925 -4.924 1.00 89.00 130 SER A O 1
ATOM 1020 N N . ALA A 1 131 ? 8.026 8.191 -5.989 1.00 88.69 131 ALA A N 1
ATOM 1021 C CA . ALA A 1 131 ? 7.020 9.095 -6.543 1.00 88.69 131 ALA A CA 1
ATOM 1022 C C . ALA A 1 131 ? 6.079 8.359 -7.510 1.00 88.69 131 ALA A C 1
ATOM 1024 O O . ALA A 1 131 ? 4.867 8.555 -7.440 1.00 88.69 131 ALA A O 1
ATOM 1025 N N . ALA A 1 132 ? 6.606 7.481 -8.371 1.00 91.62 132 ALA A N 1
ATOM 1026 C CA . ALA A 1 132 ? 5.814 6.697 -9.318 1.00 91.62 132 ALA A CA 1
ATOM 1027 C C . ALA A 1 132 ? 4.884 5.699 -8.614 1.00 91.62 132 ALA A C 1
ATOM 1029 O O . ALA A 1 132 ? 3.710 5.614 -8.971 1.00 91.62 132 ALA A O 1
ATOM 1030 N N . ALA A 1 133 ? 5.372 5.007 -7.580 1.00 91.56 133 ALA A N 1
ATOM 1031 C CA . ALA A 1 133 ? 4.557 4.125 -6.746 1.00 91.56 133 ALA A CA 1
ATOM 1032 C C . ALA A 1 133 ? 3.424 4.893 -6.045 1.00 91.56 133 ALA A C 1
ATOM 1034 O O . ALA A 1 133 ? 2.264 4.487 -6.111 1.00 91.56 133 ALA A O 1
ATOM 1035 N N . ARG A 1 134 ? 3.732 6.051 -5.441 1.00 90.06 134 ARG A N 1
ATOM 1036 C CA . ARG A 1 134 ? 2.731 6.921 -4.797 1.00 90.06 134 ARG A CA 1
ATOM 1037 C C . ARG A 1 134 ? 1.713 7.4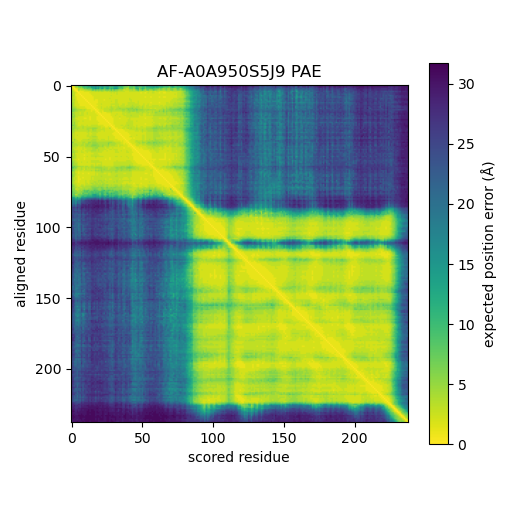77 -5.787 1.00 90.06 134 ARG A C 1
ATOM 1039 O O . ARG A 1 134 ? 0.535 7.554 -5.458 1.00 90.06 134 ARG A O 1
ATOM 1046 N N . PHE A 1 135 ? 2.151 7.852 -6.988 1.00 90.44 135 PHE A N 1
ATOM 1047 C CA . PHE A 1 135 ? 1.258 8.298 -8.054 1.00 90.44 135 PHE A CA 1
ATOM 1048 C C . PHE A 1 135 ? 0.307 7.176 -8.480 1.00 90.44 135 PHE A C 1
ATOM 1050 O O . PHE A 1 135 ? -0.898 7.391 -8.528 1.00 90.44 135 PHE A O 1
ATOM 1057 N N . ALA A 1 136 ? 0.820 5.964 -8.711 1.00 91.00 136 ALA A N 1
ATOM 1058 C CA . ALA A 1 136 ? -0.014 4.816 -9.052 1.00 91.00 136 ALA A CA 1
ATOM 1059 C C . ALA A 1 136 ? -1.025 4.476 -7.944 1.00 91.00 136 ALA A C 1
ATOM 1061 O O . ALA A 1 136 ? -2.194 4.244 -8.241 1.00 91.00 136 ALA A O 1
ATOM 1062 N N . LEU A 1 137 ? -0.595 4.505 -6.676 1.00 90.56 137 LEU A N 1
ATOM 1063 C CA . LEU A 1 137 ? -1.479 4.316 -5.526 1.00 90.56 137 LEU A CA 1
ATOM 1064 C C . LEU A 1 137 ? -2.591 5.369 -5.493 1.00 90.56 137 LEU A C 1
ATOM 1066 O O . LEU A 1 137 ? -3.755 5.021 -5.307 1.00 90.56 137 LEU A O 1
ATOM 1070 N N . HIS A 1 138 ? -2.237 6.644 -5.668 1.00 87.38 138 HIS A N 1
ATOM 1071 C CA . HIS A 1 138 ? -3.197 7.743 -5.669 1.00 87.38 138 HIS A CA 1
ATOM 1072 C C . HIS A 1 138 ? -4.253 7.555 -6.761 1.00 87.38 138 HIS A C 1
ATOM 1074 O O . HIS A 1 138 ? -5.440 7.545 -6.458 1.00 87.38 138 HIS A O 1
ATOM 1080 N N . GLU A 1 139 ? -3.830 7.320 -8.002 1.00 89.19 139 GLU A N 1
ATOM 1081 C CA . GLU A 1 139 ? -4.739 7.139 -9.139 1.00 89.19 139 GLU A CA 1
ATOM 1082 C C . GLU A 1 139 ? -5.630 5.901 -8.982 1.00 89.19 139 GLU A C 1
ATOM 1084 O O . GLU A 1 139 ? -6.826 5.957 -9.253 1.00 89.19 139 GLU A O 1
ATOM 1089 N N . ALA A 1 140 ? -5.077 4.786 -8.501 1.00 86.69 140 ALA A N 1
ATOM 1090 C CA . ALA A 1 140 ? -5.855 3.574 -8.265 1.00 86.69 140 ALA A CA 1
ATOM 1091 C C . ALA A 1 140 ? -6.880 3.757 -7.130 1.00 86.69 140 ALA A C 1
ATOM 1093 O O . ALA A 1 140 ? -7.995 3.240 -7.212 1.00 86.69 140 ALA A O 1
ATOM 1094 N N . THR A 1 141 ? -6.530 4.533 -6.101 1.00 84.88 141 THR A N 1
ATOM 1095 C CA . THR A 1 141 ? -7.438 4.870 -4.996 1.00 84.88 141 THR A CA 1
ATOM 1096 C C . THR A 1 141 ? -8.549 5.818 -5.450 1.00 84.88 141 THR A C 1
ATOM 1098 O O . THR A 1 141 ? -9.701 5.604 -5.076 1.00 84.88 141 THR A O 1
ATOM 1101 N N . GLU A 1 142 ? -8.249 6.820 -6.287 1.00 82.94 142 GLU A N 1
ATOM 1102 C CA . GLU A 1 142 ? -9.270 7.701 -6.886 1.00 82.94 142 GLU A CA 1
ATOM 1103 C C . GLU A 1 142 ? -10.237 6.910 -7.789 1.00 82.94 142 GLU A C 1
ATOM 1105 O O . GLU A 1 142 ? -11.417 7.238 -7.855 1.00 82.94 142 GLU A O 1
ATOM 1110 N N . GLN A 1 143 ? -9.781 5.814 -8.409 1.00 80.94 143 GLN A N 1
ATOM 1111 C CA . GLN A 1 143 ? -10.631 4.853 -9.134 1.00 80.94 143 GLN A CA 1
ATOM 1112 C C . GLN A 1 143 ? -11.381 3.865 -8.214 1.00 80.94 143 GLN A C 1
ATOM 1114 O O . GLN A 1 143 ? -12.036 2.946 -8.698 1.00 80.94 143 GLN A O 1
ATOM 1119 N N . GLY A 1 144 ? -11.278 4.002 -6.888 1.00 78.62 144 GLY A N 1
ATOM 1120 C CA . GLY A 1 144 ? -11.983 3.155 -5.921 1.00 78.62 144 GLY A CA 1
ATOM 1121 C C . GLY A 1 144 ? -11.404 1.748 -5.735 1.00 78.62 144 GLY A C 1
ATOM 1122 O O . GLY A 1 144 ? -12.063 0.899 -5.132 1.00 78.62 144 GLY A O 1
ATOM 1123 N N . ARG A 1 145 ? -10.183 1.474 -6.212 1.00 81.19 145 ARG A N 1
ATOM 1124 C CA . ARG A 1 145 ? -9.561 0.144 -6.117 1.00 81.19 145 ARG A CA 1
ATOM 1125 C C . ARG A 1 145 ? -8.931 -0.099 -4.749 1.00 81.19 145 ARG A C 1
ATOM 1127 O O . ARG A 1 145 ? -8.236 0.756 -4.203 1.00 81.19 145 ARG A O 1
ATOM 1134 N N . THR A 1 146 ? -9.069 -1.321 -4.240 1.00 80.25 146 THR A N 1
ATOM 1135 C CA . THR A 1 146 ? -8.284 -1.791 -3.092 1.00 80.25 146 THR A CA 1
ATOM 1136 C C . THR A 1 146 ? -6.836 -2.018 -3.519 1.00 80.25 146 THR A C 1
ATOM 1138 O O . THR A 1 146 ? -6.562 -2.878 -4.363 1.00 80.25 146 THR A O 1
ATOM 1141 N N . CYS A 1 147 ? -5.919 -1.258 -2.932 1.00 85.62 147 CYS A N 1
ATOM 1142 C CA . CYS A 1 147 ? -4.498 -1.314 -3.248 1.00 85.62 147 CYS A CA 1
ATOM 1143 C C . CYS A 1 147 ? -3.700 -1.628 -1.989 1.00 85.62 147 CYS A C 1
ATOM 1145 O O . CYS A 1 147 ? -3.950 -1.038 -0.939 1.00 85.62 147 CYS A O 1
ATOM 1147 N N . ILE A 1 148 ? -2.719 -2.516 -2.109 1.00 88.62 148 ILE A N 1
ATOM 1148 C CA . ILE A 1 148 ? -1.748 -2.790 -1.049 1.00 88.62 148 ILE A CA 1
ATOM 1149 C C . ILE A 1 148 ? -0.370 -2.364 -1.548 1.00 88.62 148 ILE A C 1
ATOM 1151 O O . ILE A 1 148 ? -0.009 -2.642 -2.693 1.00 88.62 148 ILE A O 1
ATOM 1155 N N . VAL A 1 149 ? 0.388 -1.667 -0.700 1.00 90.56 149 VAL A N 1
ATOM 1156 C CA . VAL A 1 149 ? 1.767 -1.255 -0.984 1.00 90.56 149 VAL A CA 1
ATOM 1157 C C . VAL A 1 149 ? 2.689 -1.891 0.039 1.00 90.56 149 VAL A C 1
ATOM 1159 O O . VAL A 1 149 ? 2.438 -1.780 1.236 1.00 90.56 149 VAL A O 1
ATOM 1162 N N . ILE A 1 150 ? 3.742 -2.551 -0.436 1.00 90.94 150 ILE A N 1
ATOM 1163 C CA . ILE A 1 150 ? 4.717 -3.258 0.399 1.00 90.94 150 ILE A CA 1
ATOM 1164 C C . ILE A 1 150 ? 6.120 -2.895 -0.082 1.00 90.94 150 ILE A C 1
ATOM 1166 O O . ILE A 1 150 ? 6.362 -2.817 -1.290 1.00 90.94 150 ILE A O 1
ATOM 1170 N N . ARG A 1 151 ? 7.070 -2.684 0.833 1.00 89.94 151 ARG A N 1
ATOM 1171 C CA . ARG A 1 151 ? 8.479 -2.572 0.443 1.00 89.94 151 ARG A CA 1
ATOM 1172 C C . ARG A 1 151 ? 9.068 -3.963 0.337 1.00 89.94 151 ARG A C 1
ATOM 1174 O O . ARG A 1 151 ? 8.811 -4.821 1.171 1.00 89.94 151 ARG A O 1
ATOM 1181 N N . ALA A 1 152 ? 9.901 -4.193 -0.668 1.00 90.12 152 ALA A N 1
ATOM 1182 C CA . ALA A 1 152 ? 10.403 -5.533 -0.931 1.00 90.12 152 ALA A CA 1
ATOM 1183 C C . ALA A 1 152 ? 11.255 -6.111 0.216 1.00 90.12 152 ALA A C 1
ATOM 1185 O O . ALA A 1 152 ? 11.306 -7.324 0.373 1.00 90.12 152 ALA A O 1
ATOM 1186 N N . ASN A 1 153 ? 11.871 -5.263 1.044 1.00 89.31 153 ASN A N 1
ATOM 1187 C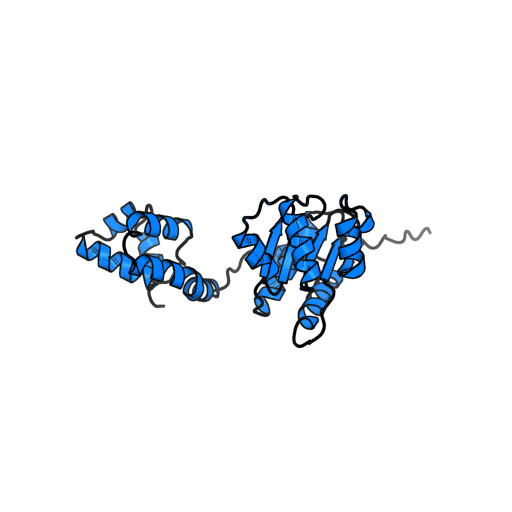 CA . ASN A 1 153 ? 12.664 -5.705 2.194 1.00 89.31 153 ASN A CA 1
ATOM 1188 C C . ASN A 1 153 ? 11.822 -5.956 3.465 1.00 89.31 153 ASN A C 1
ATOM 1190 O O . ASN A 1 153 ? 12.364 -6.333 4.503 1.00 89.31 153 ASN A O 1
ATOM 1194 N N . ASP A 1 154 ? 10.506 -5.734 3.416 1.00 83.19 154 ASP A N 1
ATOM 1195 C CA . ASP A 1 154 ? 9.643 -5.967 4.571 1.00 83.19 154 ASP A CA 1
ATOM 1196 C C . ASP A 1 154 ? 9.512 -7.474 4.852 1.00 83.19 154 ASP A C 1
ATOM 1198 O O . ASP A 1 154 ? 9.538 -8.316 3.945 1.00 83.19 154 ASP A O 1
ATOM 1202 N N . ARG A 1 155 ? 9.350 -7.820 6.135 1.00 85.75 155 ARG A N 1
ATOM 1203 C CA . ARG A 1 155 ? 8.910 -9.151 6.571 1.00 85.75 155 ARG A CA 1
ATOM 1204 C C . ARG A 1 155 ? 7.410 -9.100 6.813 1.00 85.75 155 ARG A C 1
ATOM 1206 O O . ARG A 1 155 ? 6.949 -8.370 7.688 1.00 85.75 155 ARG A O 1
ATOM 1213 N N . ILE A 1 156 ? 6.659 -9.870 6.037 1.00 84.94 156 ILE A N 1
ATOM 1214 C CA . ILE A 1 156 ? 5.196 -9.884 6.096 1.00 84.94 156 ILE A CA 1
ATOM 1215 C C . ILE A 1 156 ? 4.684 -11.100 6.868 1.00 84.94 156 ILE A C 1
ATOM 1217 O O . ILE A 1 156 ? 5.225 -12.199 6.754 1.00 84.94 156 ILE A O 1
ATOM 1221 N N . SER A 1 157 ? 3.624 -10.909 7.656 1.00 84.00 157 SER A N 1
ATOM 1222 C CA . SER A 1 157 ? 2.907 -12.022 8.282 1.00 84.00 157 SER A CA 1
ATOM 1223 C C . SER A 1 157 ? 2.133 -12.828 7.234 1.00 84.00 157 SER A C 1
ATOM 1225 O O . SER A 1 157 ? 1.800 -12.324 6.159 1.00 84.00 157 SER A O 1
ATOM 1227 N N . THR A 1 158 ? 1.767 -14.066 7.567 1.00 81.94 158 THR A N 1
ATOM 1228 C CA . THR A 1 158 ? 0.949 -14.934 6.702 1.00 81.94 158 THR A CA 1
ATOM 1229 C C . THR A 1 158 ? -0.416 -14.323 6.370 1.00 81.94 158 THR A C 1
ATOM 1231 O O . THR A 1 158 ? -0.871 -14.402 5.230 1.00 81.94 158 THR A O 1
ATOM 1234 N N . SER A 1 159 ? -1.055 -13.649 7.332 1.00 78.62 159 SER A N 1
ATOM 1235 C CA . SER A 1 159 ? -2.328 -12.948 7.121 1.00 78.62 159 SER A CA 1
ATOM 1236 C C . SER A 1 159 ? -2.198 -11.773 6.149 1.00 78.62 159 SER A C 1
ATOM 1238 O O . SER A 1 159 ? -3.040 -11.609 5.265 1.00 78.62 159 SER A O 1
ATOM 1240 N N . HIS A 1 160 ? -1.120 -10.991 6.260 1.00 82.19 160 HIS A N 1
ATOM 1241 C CA . HIS A 1 160 ? -0.839 -9.893 5.339 1.00 82.19 160 HIS A CA 1
ATOM 1242 C C . HIS A 1 160 ? -0.500 -10.434 3.946 1.00 82.19 160 HIS A C 1
ATOM 1244 O O . HIS A 1 160 ? -1.018 -9.924 2.958 1.00 82.19 160 HIS A O 1
ATOM 1250 N N . ALA A 1 161 ? 0.290 -11.508 3.853 1.00 86.31 161 ALA A N 1
ATOM 1251 C CA . ALA A 1 161 ? 0.597 -12.166 2.586 1.00 86.31 161 ALA A CA 1
ATOM 1252 C C . ALA A 1 161 ? -0.678 -12.619 1.860 1.00 86.31 161 ALA A C 1
ATOM 1254 O O . ALA A 1 161 ? -0.834 -12.337 0.676 1.00 86.31 161 ALA A O 1
ATOM 1255 N N . LYS A 1 162 ? -1.631 -13.232 2.575 1.00 86.56 162 LYS A N 1
ATOM 1256 C CA . LYS A 1 162 ? -2.920 -13.641 2.000 1.00 86.56 162 LYS A CA 1
ATOM 1257 C C . LYS A 1 162 ? -3.709 -12.445 1.458 1.00 86.56 162 LYS A C 1
ATOM 1259 O O . LYS A 1 162 ? -4.096 -12.445 0.294 1.00 86.56 162 LYS A O 1
ATOM 1264 N N . ALA A 1 163 ? -3.854 -11.383 2.252 1.00 85.62 163 ALA A N 1
ATOM 1265 C CA . ALA A 1 163 ? -4.505 -10.153 1.795 1.00 85.62 163 ALA A CA 1
ATOM 1266 C C . ALA A 1 163 ? -3.790 -9.533 0.577 1.00 85.62 163 ALA A C 1
ATOM 1268 O O . ALA A 1 163 ? -4.434 -9.049 -0.354 1.00 85.62 163 ALA A O 1
ATOM 1269 N N . ALA A 1 164 ? -2.457 -9.584 0.557 1.00 88.50 164 ALA A N 1
ATOM 1270 C CA . ALA A 1 164 ? -1.624 -9.109 -0.539 1.00 88.50 164 ALA A CA 1
ATOM 1271 C C . ALA A 1 164 ? -1.708 -9.980 -1.796 1.00 88.50 164 ALA A C 1
ATOM 1273 O O . ALA A 1 164 ? -1.454 -9.461 -2.878 1.00 88.50 164 ALA A O 1
ATOM 1274 N N . VAL A 1 165 ? -2.072 -11.260 -1.704 1.00 89.69 165 VAL A N 1
ATOM 1275 C CA . VAL A 1 165 ? -2.407 -12.093 -2.871 1.00 89.69 165 VAL A CA 1
ATOM 1276 C C . VAL A 1 165 ? -3.781 -11.701 -3.414 1.00 89.69 165 VAL A C 1
ATOM 1278 O O . VAL A 1 165 ? -3.913 -11.496 -4.618 1.00 89.69 165 VAL A O 1
ATOM 1281 N N . ASP A 1 166 ? -4.769 -11.504 -2.543 1.00 86.38 166 ASP A N 1
ATOM 1282 C CA . ASP A 1 166 ? -6.164 -11.278 -2.944 1.00 86.38 166 ASP A CA 1
ATOM 1283 C C . ASP A 1 166 ? -6.461 -9.843 -3.408 1.00 86.38 166 ASP A C 1
ATOM 1285 O O . ASP A 1 166 ? -7.417 -9.613 -4.150 1.00 86.38 166 ASP A O 1
ATOM 1289 N N . ALA A 1 167 ? -5.636 -8.867 -3.019 1.00 85.81 167 ALA A N 1
ATOM 1290 C CA . ALA A 1 167 ? -5.838 -7.464 -3.370 1.00 85.81 167 ALA A CA 1
ATOM 1291 C C . ALA A 1 167 ? -5.945 -7.239 -4.888 1.00 85.81 167 ALA A C 1
ATOM 1293 O O . ALA A 1 167 ? -5.158 -7.787 -5.666 1.00 85.81 167 ALA A O 1
ATOM 1294 N N . ASN A 1 168 ? -6.852 -6.349 -5.304 1.00 85.88 168 ASN A N 1
ATOM 1295 C CA . ASN A 1 168 ? -7.034 -5.986 -6.716 1.00 85.88 168 ASN A CA 1
ATOM 1296 C C . ASN A 1 168 ? -5.750 -5.442 -7.354 1.00 85.88 168 ASN A C 1
ATOM 1298 O O . ASN A 1 168 ? -5.443 -5.771 -8.497 1.00 85.88 168 ASN A O 1
ATOM 1302 N N . LEU A 1 169 ? -4.972 -4.655 -6.607 1.00 89.56 169 LEU A N 1
ATOM 1303 C CA . LEU A 1 169 ? -3.671 -4.157 -7.036 1.00 89.56 169 LEU A CA 1
ATOM 1304 C C . LEU A 1 169 ? -2.645 -4.290 -5.908 1.00 89.56 169 LEU A C 1
ATOM 1306 O O . LEU A 1 169 ? -2.880 -3.834 -4.789 1.00 89.56 169 LEU A O 1
ATOM 1310 N N . LEU A 1 170 ? -1.488 -4.867 -6.228 1.00 93.50 170 LEU A N 1
ATOM 1311 C CA . LEU A 1 170 ? -0.317 -4.875 -5.354 1.00 93.50 170 LEU A CA 1
ATOM 1312 C C . LEU A 1 170 ? 0.770 -3.991 -5.958 1.00 93.50 170 LEU A C 1
ATOM 1314 O O . LEU A 1 170 ? 1.084 -4.115 -7.143 1.00 93.50 170 LEU A O 1
ATOM 1318 N N . ILE A 1 171 ? 1.354 -3.128 -5.135 1.00 95.00 171 ILE A N 1
ATOM 1319 C CA . ILE A 1 171 ? 2.503 -2.300 -5.487 1.00 95.00 171 ILE A CA 1
ATOM 1320 C C . ILE A 1 171 ? 3.682 -2.725 -4.611 1.00 95.00 171 ILE A C 1
ATOM 1322 O O . ILE A 1 171 ? 3.606 -2.630 -3.388 1.00 95.00 171 ILE A O 1
ATOM 1326 N N . ILE A 1 172 ? 4.770 -3.184 -5.226 1.00 95.19 172 ILE A N 1
ATOM 1327 C CA . ILE A 1 172 ? 6.001 -3.559 -4.521 1.00 95.19 172 ILE A CA 1
ATOM 1328 C C . ILE A 1 172 ? 7.083 -2.529 -4.813 1.00 95.19 172 ILE A C 1
ATOM 1330 O O . ILE A 1 172 ? 7.458 -2.316 -5.969 1.00 95.19 172 ILE A O 1
ATOM 1334 N N . GLU A 1 173 ? 7.599 -1.896 -3.763 1.00 93.94 173 GLU A N 1
ATOM 1335 C CA . GLU A 1 173 ? 8.700 -0.943 -3.880 1.00 93.94 173 GLU A CA 1
ATOM 1336 C C . GLU A 1 173 ? 10.066 -1.634 -3.777 1.00 93.94 173 GLU A C 1
ATOM 1338 O O . GLU A 1 173 ? 10.303 -2.385 -2.833 1.00 93.94 173 GLU A O 1
ATOM 1343 N N . ARG A 1 174 ? 10.996 -1.298 -4.685 1.00 92.56 174 ARG A N 1
ATOM 1344 C CA . ARG A 1 174 ? 12.423 -1.686 -4.635 1.00 92.56 174 ARG A CA 1
ATOM 1345 C C . ARG A 1 174 ? 12.660 -3.203 -4.622 1.00 92.56 174 ARG A C 1
ATOM 1347 O O . ARG A 1 174 ? 13.359 -3.717 -3.752 1.00 92.56 174 ARG A O 1
ATOM 1354 N N . VAL A 1 175 ? 12.090 -3.919 -5.593 1.00 94.38 175 VAL A N 1
ATOM 1355 C CA . VAL A 1 175 ? 12.110 -5.397 -5.663 1.00 94.38 175 VAL A CA 1
ATOM 1356 C C . VAL A 1 175 ? 13.503 -6.027 -5.710 1.00 94.38 175 VAL A C 1
ATOM 1358 O O . VAL A 1 175 ? 13.656 -7.192 -5.368 1.00 94.38 175 VAL A O 1
ATOM 1361 N N . GLU A 1 176 ? 14.537 -5.275 -6.080 1.00 92.81 176 GLU A N 1
ATOM 1362 C CA . GLU A 1 176 ? 15.926 -5.736 -5.997 1.00 92.81 176 GLU A CA 1
ATOM 1363 C C . GLU A 1 176 ? 16.364 -6.104 -4.570 1.00 92.81 176 GLU A C 1
ATOM 1365 O O . GLU A 1 176 ? 17.332 -6.838 -4.405 1.00 92.81 176 GLU A O 1
ATOM 1370 N N . PHE A 1 177 ? 15.636 -5.636 -3.552 1.00 92.31 177 PHE A N 1
ATOM 1371 C CA . PHE A 1 177 ? 15.846 -5.968 -2.143 1.00 92.31 177 PHE A CA 1
ATOM 1372 C C . PHE A 1 177 ? 14.768 -6.910 -1.595 1.00 92.31 177 PHE A C 1
ATOM 1374 O O . PHE A 1 177 ? 14.432 -6.832 -0.415 1.00 92.31 177 PHE A O 1
ATOM 1381 N N . ALA A 1 178 ? 14.170 -7.749 -2.446 1.00 91.44 178 ALA A N 1
ATOM 1382 C CA . ALA A 1 178 ? 13.132 -8.684 -2.029 1.00 91.44 178 ALA A CA 1
ATOM 1383 C C . ALA A 1 178 ? 13.626 -9.637 -0.930 1.00 91.44 178 ALA A C 1
ATOM 1385 O O . ALA A 1 178 ? 14.568 -10.404 -1.128 1.00 91.44 178 ALA A O 1
ATOM 1386 N N . SER A 1 179 ? 12.948 -9.607 0.217 1.00 90.38 179 SER A N 1
ATOM 1387 C CA . SER A 1 179 ? 13.075 -10.624 1.255 1.00 90.38 179 SER A CA 1
ATOM 1388 C C . SER A 1 179 ? 12.480 -11.947 0.767 1.00 90.38 179 SER A C 1
ATOM 1390 O O . SER A 1 179 ? 11.651 -11.977 -0.147 1.00 90.38 179 SER A O 1
ATOM 1392 N N . GLU A 1 180 ? 12.844 -13.058 1.406 1.00 89.94 180 GLU A N 1
ATOM 1393 C CA . GLU A 1 180 ? 12.304 -14.378 1.055 1.00 89.94 180 GLU A CA 1
ATOM 1394 C C . GLU A 1 180 ? 10.766 -14.411 1.114 1.00 89.94 180 GLU A C 1
ATOM 1396 O O . GLU A 1 180 ? 10.116 -14.931 0.207 1.00 89.94 180 GLU A O 1
ATOM 1401 N N . SER A 1 181 ? 10.177 -13.762 2.125 1.00 89.88 181 SER A N 1
ATOM 1402 C CA . SER A 1 181 ? 8.720 -13.662 2.272 1.00 89.88 181 SER A CA 1
ATOM 1403 C C . SER A 1 181 ? 8.049 -12.913 1.111 1.00 89.88 181 SER A C 1
ATOM 1405 O O . SER A 1 181 ? 6.983 -13.316 0.645 1.00 89.88 181 SER A O 1
ATOM 1407 N N . ILE A 1 182 ? 8.693 -11.868 0.579 1.00 93.00 182 ILE A N 1
ATOM 1408 C CA . ILE A 1 182 ? 8.190 -11.131 -0.586 1.00 93.00 182 ILE A CA 1
ATOM 1409 C C . ILE A 1 182 ? 8.374 -11.935 -1.869 1.00 93.00 182 ILE A C 1
ATOM 1411 O O . ILE A 1 182 ? 7.486 -11.936 -2.720 1.00 93.00 182 ILE A O 1
ATOM 1415 N N . THR A 1 183 ? 9.477 -12.666 -2.005 1.00 91.62 183 THR A N 1
ATOM 1416 C CA . THR A 1 183 ? 9.685 -13.580 -3.132 1.00 91.62 183 THR A CA 1
ATOM 1417 C C . THR A 1 183 ? 8.600 -14.657 -3.179 1.00 91.62 183 THR A C 1
ATOM 1419 O O . THR A 1 183 ? 8.054 -14.925 -4.249 1.00 91.62 183 THR A O 1
ATOM 1422 N N . GLN A 1 184 ? 8.227 -15.236 -2.035 1.00 90.94 184 GLN A N 1
ATOM 1423 C CA . GLN A 1 184 ? 7.119 -16.195 -1.948 1.00 90.94 184 GLN A CA 1
ATOM 1424 C C . GLN A 1 184 ? 5.770 -15.551 -2.309 1.00 90.94 184 GLN A C 1
ATOM 1426 O O . GLN A 1 184 ? 5.015 -16.119 -3.099 1.00 90.94 184 GLN A O 1
ATOM 1431 N N . LEU A 1 185 ? 5.494 -14.338 -1.816 1.00 92.50 185 LEU A N 1
ATOM 1432 C CA . LEU A 1 185 ? 4.298 -13.572 -2.185 1.00 92.50 185 LEU A CA 1
ATOM 1433 C C . LEU A 1 185 ? 4.226 -13.305 -3.698 1.00 92.50 185 LEU A C 1
ATOM 1435 O O . LEU A 1 185 ? 3.175 -13.479 -4.312 1.00 92.50 185 LEU A O 1
ATOM 1439 N N . LEU A 1 186 ? 5.339 -12.895 -4.307 1.00 91.88 186 LEU A N 1
ATOM 1440 C CA . LEU A 1 186 ? 5.434 -12.629 -5.742 1.00 91.88 186 LEU A CA 1
ATOM 1441 C C . LEU A 1 186 ? 5.131 -13.875 -6.577 1.00 91.88 186 LEU A C 1
ATOM 1443 O O . LEU A 1 186 ? 4.435 -13.765 -7.585 1.00 91.88 186 LEU A O 1
ATOM 1447 N N . ARG A 1 187 ? 5.607 -15.046 -6.136 1.00 90.00 187 ARG A N 1
ATOM 1448 C CA . ARG A 1 187 ? 5.307 -16.342 -6.766 1.00 90.00 187 ARG A CA 1
ATOM 1449 C C . ARG A 1 187 ? 3.813 -16.650 -6.697 1.00 90.00 187 ARG A C 1
ATOM 1451 O O . ARG A 1 187 ? 3.171 -16.735 -7.741 1.00 90.00 187 ARG A O 1
ATOM 1458 N N . ALA A 1 188 ? 3.247 -16.665 -5.490 1.00 89.81 188 ALA A N 1
ATOM 1459 C CA . ALA A 1 188 ? 1.825 -16.941 -5.280 1.00 89.81 188 ALA A CA 1
ATOM 1460 C C . ALA A 1 188 ? 0.919 -15.981 -6.070 1.00 89.81 188 ALA A C 1
ATOM 1462 O O . ALA A 1 188 ? -0.087 -16.380 -6.657 1.00 89.81 188 ALA A O 1
ATOM 1463 N N . ARG A 1 189 ? 1.290 -14.698 -6.133 1.00 89.75 189 ARG A N 1
ATOM 1464 C CA . ARG A 1 189 ? 0.521 -13.702 -6.881 1.00 89.75 189 ARG A CA 1
ATOM 1465 C C . ARG A 1 189 ? 0.669 -13.849 -8.396 1.00 89.75 189 ARG A C 1
ATOM 1467 O O . ARG A 1 189 ? -0.289 -13.563 -9.115 1.00 89.75 189 ARG A O 1
ATOM 1474 N N . SER A 1 190 ? 1.834 -14.284 -8.880 1.00 86.12 190 SER A N 1
ATOM 1475 C CA . SER A 1 190 ? 2.026 -14.589 -10.300 1.00 86.12 190 SER A CA 1
ATOM 1476 C C . SER A 1 190 ? 1.194 -15.788 -10.746 1.00 86.12 190 SER A C 1
ATOM 1478 O O . SER A 1 190 ? 0.598 -15.712 -11.815 1.00 86.12 190 SER A O 1
ATOM 1480 N N . ASP A 1 191 ? 1.052 -16.814 -9.902 1.00 85.75 191 ASP A N 1
ATOM 1481 C CA . ASP A 1 191 ? 0.207 -17.985 -10.179 1.00 85.75 191 ASP A CA 1
ATOM 1482 C C . ASP A 1 191 ? -1.282 -17.612 -10.219 1.00 85.75 191 ASP A C 1
ATOM 1484 O O . ASP A 1 191 ? -2.036 -18.108 -11.052 1.00 85.75 191 ASP A O 1
ATOM 1488 N N . ALA A 1 192 ? -1.698 -16.660 -9.378 1.00 84.50 192 ALA A N 1
ATOM 1489 C CA . ALA A 1 192 ? -3.052 -16.107 -9.380 1.00 84.50 192 ALA A CA 1
ATOM 1490 C C . ALA A 1 192 ? -3.345 -15.167 -10.570 1.00 84.50 192 ALA A C 1
ATOM 1492 O O . ALA A 1 192 ? -4.463 -14.666 -10.690 1.00 84.50 192 ALA A O 1
ATOM 1493 N N . LEU A 1 193 ? -2.352 -14.883 -11.423 1.00 83.50 193 LEU A N 1
ATOM 1494 C CA . LEU A 1 193 ? -2.445 -13.995 -12.590 1.00 83.50 193 LEU A CA 1
ATOM 1495 C C . LEU A 1 193 ? -2.999 -12.593 -12.274 1.00 83.50 193 LEU A C 1
ATOM 1497 O O . LEU A 1 193 ? -3.631 -11.947 -13.117 1.00 83.50 193 LEU A O 1
ATOM 1501 N N . ARG A 1 194 ? -2.766 -12.105 -11.049 1.00 85.62 194 ARG A N 1
ATOM 1502 C CA . ARG A 1 194 ? -3.273 -10.804 -10.598 1.00 85.62 194 ARG A CA 1
ATOM 1503 C C . ARG A 1 194 ? -2.290 -9.683 -10.930 1.00 85.62 194 ARG A C 1
ATOM 1505 O O . ARG A 1 194 ? -1.083 -9.831 -10.714 1.00 85.6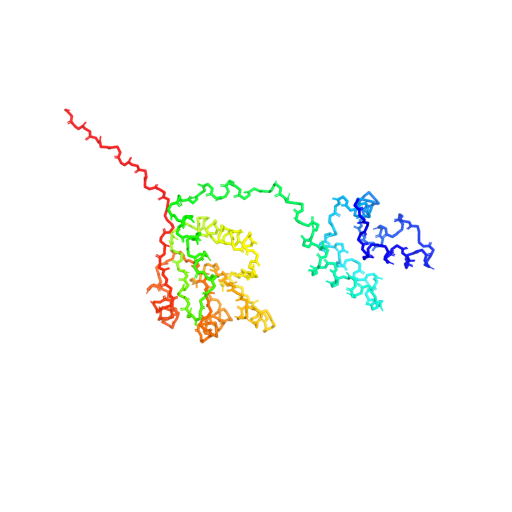2 194 ARG A O 1
ATOM 1512 N N . PRO A 1 195 ? -2.783 -8.523 -11.396 1.00 88.38 195 PRO A N 1
ATOM 1513 C CA . PRO A 1 195 ? -1.922 -7.422 -11.792 1.00 88.38 195 PRO A CA 1
ATOM 1514 C C . PRO A 1 195 ? -1.140 -6.873 -10.595 1.00 88.38 195 PRO A C 1
ATOM 1516 O O . PRO A 1 195 ? -1.617 -6.829 -9.453 1.00 88.38 195 PRO A O 1
ATOM 1519 N N . MET A 1 196 ? 0.084 -6.434 -10.871 1.00 92.88 196 MET A N 1
ATOM 1520 C CA . MET A 1 196 ? 0.970 -5.811 -9.895 1.00 92.88 196 MET A CA 1
ATOM 1521 C C . MET A 1 196 ? 1.800 -4.704 -10.542 1.00 92.88 196 MET A C 1
ATOM 1523 O O . MET A 1 196 ? 2.091 -4.751 -11.738 1.00 92.88 196 MET A O 1
ATOM 1527 N N . ILE A 1 197 ? 2.195 -3.721 -9.742 1.00 95.06 197 ILE A N 1
ATOM 1528 C CA . ILE A 1 197 ? 3.198 -2.723 -10.107 1.00 95.06 197 ILE A CA 1
ATOM 1529 C C . ILE A 1 197 ? 4.428 -2.994 -9.256 1.00 95.06 197 ILE A C 1
ATOM 1531 O O . ILE A 1 197 ? 4.338 -3.111 -8.039 1.00 95.06 197 ILE A O 1
ATOM 1535 N N . VAL A 1 198 ? 5.586 -3.072 -9.887 1.00 96.12 198 VAL A N 1
ATOM 1536 C CA . VAL A 1 198 ? 6.848 -3.332 -9.205 1.00 96.12 198 VAL A CA 1
ATOM 1537 C C . VAL A 1 198 ? 7.817 -2.219 -9.551 1.00 96.12 198 VAL A C 1
ATOM 1539 O O . VAL A 1 198 ? 7.916 -1.845 -10.718 1.00 96.12 198 VAL A O 1
ATOM 1542 N N . THR A 1 199 ? 8.519 -1.669 -8.562 1.00 96.19 199 THR A N 1
ATOM 1543 C CA . THR A 1 199 ? 9.576 -0.681 -8.800 1.00 96.19 199 THR A CA 1
ATOM 1544 C C . THR A 1 199 ? 10.954 -1.283 -8.575 1.00 96.19 199 THR A C 1
ATOM 1546 O O . THR A 1 199 ? 11.136 -2.097 -7.669 1.00 96.19 199 THR A O 1
ATOM 1549 N N . SER A 1 200 ? 11.931 -0.883 -9.392 1.00 95.88 200 SER A N 1
ATOM 1550 C CA . SER A 1 200 ? 13.317 -1.305 -9.215 1.00 95.88 200 SER A CA 1
ATOM 1551 C C . SER A 1 200 ? 14.346 -0.266 -9.642 1.00 95.88 200 SER A C 1
ATOM 1553 O O . SER A 1 200 ? 14.176 0.411 -10.657 1.00 95.88 200 SER A O 1
ATOM 1555 N N . GLY A 1 201 ? 15.437 -0.174 -8.878 1.00 93.00 201 GLY A N 1
ATOM 1556 C CA . GLY A 1 201 ? 16.623 0.611 -9.226 1.00 93.00 201 GLY A CA 1
ATOM 1557 C C . GLY A 1 201 ? 17.411 0.055 -10.416 1.00 93.00 201 GLY A C 1
ATOM 1558 O O . GLY A 1 201 ? 18.158 0.790 -11.060 1.00 93.00 201 GLY A O 1
ATOM 1559 N N . ILE A 1 202 ? 17.227 -1.231 -10.719 1.00 92.69 202 ILE A N 1
ATOM 1560 C CA . ILE A 1 202 ? 17.934 -1.960 -11.774 1.00 92.69 202 ILE A CA 1
ATOM 1561 C C . ILE A 1 202 ? 16.961 -2.489 -12.831 1.00 92.69 202 ILE A C 1
ATOM 1563 O O . ILE A 1 202 ? 15.734 -2.441 -12.683 1.00 92.69 202 ILE A O 1
ATOM 1567 N N . GLY A 1 203 ? 17.509 -2.952 -13.953 1.00 90.88 203 GLY A N 1
ATOM 1568 C CA . GLY A 1 203 ? 16.711 -3.610 -14.984 1.00 90.88 203 GLY A CA 1
ATOM 1569 C C . GLY A 1 203 ? 16.198 -4.964 -14.492 1.00 90.88 203 GLY A C 1
ATOM 1570 O O . GLY A 1 203 ? 16.887 -5.654 -13.746 1.00 90.88 203 GLY A O 1
ATOM 1571 N N . ARG A 1 204 ? 15.015 -5.390 -14.954 1.00 91.94 204 ARG A N 1
ATOM 1572 C CA . ARG A 1 204 ? 14.440 -6.692 -14.563 1.00 91.94 204 ARG A CA 1
ATOM 1573 C C . ARG A 1 204 ? 15.371 -7.878 -14.836 1.00 91.94 204 ARG A C 1
ATOM 1575 O O . ARG A 1 204 ? 15.334 -8.841 -14.093 1.00 91.94 204 ARG A O 1
ATOM 1582 N N . GLU A 1 205 ? 16.201 -7.797 -15.879 1.00 92.69 205 GLU A N 1
ATOM 1583 C CA . GLU A 1 205 ? 17.145 -8.859 -16.268 1.00 92.69 205 GLU A CA 1
ATOM 1584 C C . GLU A 1 205 ? 18.355 -8.951 -15.321 1.00 92.69 205 GLU A C 1
ATOM 1586 O O . GLU A 1 205 ? 19.106 -9.918 -15.371 1.00 92.69 205 GLU A O 1
ATOM 1591 N N . GLN A 1 206 ? 18.550 -7.944 -14.466 1.00 91.69 206 GLN A N 1
ATOM 1592 C CA . GLN A 1 206 ? 19.660 -7.848 -13.514 1.00 91.69 206 GLN A CA 1
ATOM 1593 C C . GLN A 1 206 ? 19.240 -8.241 -12.091 1.00 91.69 206 GLN A C 1
ATOM 1595 O O . GLN A 1 206 ? 20.048 -8.151 -11.170 1.00 91.69 206 GLN A O 1
ATOM 1600 N N . LEU A 1 207 ? 17.978 -8.637 -11.883 1.00 91.50 207 LEU A N 1
ATOM 1601 C CA . LEU A 1 207 ? 17.501 -9.035 -10.562 1.00 91.50 207 LEU A CA 1
ATOM 1602 C C . LEU A 1 207 ? 18.228 -10.299 -10.073 1.00 91.50 207 LEU A C 1
ATOM 1604 O O . LEU A 1 207 ? 18.491 -11.200 -10.873 1.00 91.50 207 LEU A O 1
ATOM 1608 N N . PRO A 1 208 ? 18.506 -10.401 -8.759 1.00 87.31 208 PRO A N 1
ATOM 1609 C CA . PRO A 1 208 ? 19.262 -11.522 -8.204 1.00 87.31 208 PRO A CA 1
ATOM 1610 C C . PRO A 1 208 ? 18.513 -12.861 -8.313 1.00 87.31 208 PRO A C 1
ATOM 1612 O O . PRO A 1 208 ? 19.132 -13.898 -8.550 1.00 87.31 208 PRO A O 1
ATOM 1615 N N . ASP A 1 209 ? 17.181 -12.859 -8.185 1.00 87.69 209 ASP A N 1
ATOM 1616 C CA . ASP A 1 209 ? 16.367 -14.073 -8.311 1.00 87.69 209 ASP A CA 1
ATOM 1617 C C . ASP A 1 209 ? 15.961 -14.325 -9.774 1.00 87.69 209 ASP A C 1
ATOM 1619 O O . ASP A 1 209 ? 15.087 -13.651 -10.331 1.00 87.69 209 ASP A O 1
ATOM 1623 N N . ARG A 1 210 ? 16.541 -15.370 -10.380 1.00 89.06 210 ARG A N 1
ATOM 1624 C CA . ARG A 1 210 ? 16.240 -15.821 -11.752 1.00 89.06 210 ARG A CA 1
ATOM 1625 C C . ARG A 1 210 ? 14.766 -16.164 -11.975 1.00 89.06 210 ARG A C 1
ATOM 1627 O O . ARG A 1 210 ? 14.274 -16.021 -13.095 1.00 89.06 210 ARG A O 1
ATOM 1634 N N . HIS A 1 211 ? 14.058 -16.633 -10.952 1.00 87.75 211 HIS A N 1
ATOM 1635 C CA . HIS A 1 211 ? 12.627 -16.891 -11.043 1.00 87.75 211 HIS A CA 1
ATOM 1636 C C . HIS A 1 211 ? 11.854 -15.582 -11.209 1.00 87.75 211 HIS A C 1
ATOM 1638 O O . HIS A 1 211 ? 11.017 -15.472 -12.105 1.00 87.75 211 HIS A O 1
ATOM 1644 N N . LEU A 1 212 ? 12.175 -14.563 -10.406 1.00 88.56 212 LEU A N 1
ATOM 1645 C CA . LEU A 1 212 ? 11.551 -13.243 -10.523 1.00 88.56 212 LEU A CA 1
ATOM 1646 C C . LEU A 1 212 ? 11.825 -12.608 -11.889 1.00 88.56 212 LEU A C 1
ATOM 1648 O O . LEU A 1 212 ? 10.908 -12.041 -12.481 1.00 88.56 212 LEU A O 1
ATOM 1652 N N . VAL A 1 213 ? 13.032 -12.779 -12.443 1.00 92.31 213 VAL A N 1
ATOM 1653 C CA . VAL A 1 213 ? 13.336 -12.360 -13.824 1.00 92.31 213 VAL A CA 1
ATOM 1654 C C . VAL A 1 213 ? 12.344 -12.984 -14.813 1.00 92.31 213 VAL A C 1
ATOM 1656 O O . VAL A 1 213 ? 11.744 -12.273 -15.620 1.00 92.31 213 VAL A O 1
ATOM 1659 N N . ARG A 1 214 ? 12.123 -14.305 -14.737 1.00 90.81 214 ARG A N 1
ATOM 1660 C CA . ARG A 1 214 ? 11.188 -15.023 -15.624 1.00 90.81 214 ARG A CA 1
ATOM 1661 C C . ARG A 1 214 ? 9.751 -14.536 -15.453 1.00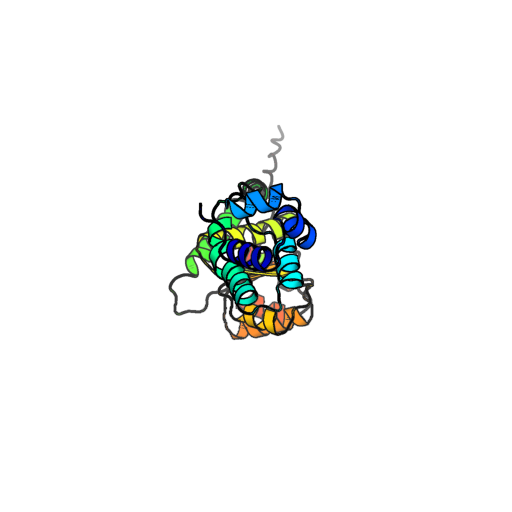 90.81 214 ARG A C 1
ATOM 1663 O O . ARG A 1 214 ? 9.096 -14.245 -16.454 1.00 90.81 214 ARG A O 1
ATOM 1670 N N . VAL A 1 215 ? 9.291 -14.398 -14.208 1.00 90.19 215 VAL A N 1
ATOM 1671 C CA . VAL A 1 215 ? 7.949 -13.890 -13.886 1.00 90.19 215 VAL A CA 1
ATOM 1672 C C . VAL A 1 215 ? 7.763 -12.498 -14.475 1.00 90.19 215 VAL A C 1
ATOM 1674 O O . VAL A 1 215 ? 6.849 -12.285 -15.267 1.00 90.19 215 VAL A O 1
ATOM 1677 N N . PHE A 1 216 ? 8.655 -11.553 -14.173 1.00 92.38 216 PHE A N 1
ATOM 1678 C CA . PHE A 1 216 ? 8.505 -10.180 -14.649 1.00 92.38 216 PHE A CA 1
ATOM 1679 C C . PHE A 1 216 ? 8.662 -10.064 -16.163 1.00 92.38 216 PHE A C 1
ATOM 1681 O O . PHE A 1 216 ? 7.974 -9.254 -16.787 1.00 92.38 216 PHE A O 1
ATOM 1688 N N . ARG A 1 217 ? 9.497 -10.892 -16.792 1.00 90.88 217 ARG A N 1
ATOM 1689 C CA . ARG A 1 217 ? 9.614 -10.925 -18.252 1.00 90.88 217 ARG A CA 1
ATOM 1690 C C . ARG A 1 217 ? 8.316 -11.369 -18.927 1.00 90.88 217 ARG A C 1
ATOM 1692 O O . ARG A 1 217 ? 7.943 -10.785 -19.943 1.00 90.88 217 ARG A O 1
ATOM 1699 N N . ALA A 1 218 ? 7.633 -12.366 -18.370 1.00 87.62 218 ALA A N 1
ATOM 1700 C CA . ALA A 1 218 ? 6.380 -12.884 -18.918 1.00 87.62 218 ALA A CA 1
ATOM 1701 C C . ALA A 1 218 ? 5.175 -11.981 -18.599 1.00 87.62 218 ALA A C 1
ATOM 1703 O O . ALA A 1 218 ? 4.305 -11.770 -19.451 1.00 87.62 218 ALA A O 1
ATOM 1704 N N . TRP A 1 219 ? 5.147 -11.425 -17.385 1.00 88.19 219 TRP A N 1
ATOM 1705 C CA . TRP A 1 219 ? 3.945 -10.849 -16.786 1.00 88.19 219 TRP A CA 1
ATOM 1706 C C . TRP A 1 219 ? 3.967 -9.342 -16.595 1.00 88.19 219 TRP A C 1
ATOM 1708 O O . TRP A 1 219 ? 2.978 -8.811 -16.105 1.00 88.19 219 TRP A O 1
ATOM 1718 N N . THR A 1 220 ? 5.024 -8.626 -16.988 1.00 91.44 220 THR A N 1
ATOM 1719 C CA . THR A 1 220 ? 5.061 -7.163 -16.834 1.00 91.44 220 THR A CA 1
ATOM 1720 C C . THR A 1 220 ? 5.476 -6.418 -18.096 1.00 91.44 220 THR A C 1
ATOM 1722 O O . THR A 1 220 ? 6.290 -6.888 -18.895 1.00 91.44 220 THR A O 1
ATOM 1725 N N . GLU A 1 221 ? 4.925 -5.219 -18.263 1.00 92.38 221 GLU A N 1
ATOM 1726 C CA . GLU A 1 221 ? 5.401 -4.219 -19.213 1.00 92.38 221 GLU A CA 1
ATOM 1727 C C . GLU A 1 221 ? 6.374 -3.263 -18.514 1.00 92.38 221 GLU A C 1
ATOM 1729 O O . GLU A 1 221 ? 6.097 -2.754 -17.428 1.00 92.38 221 GLU A O 1
ATOM 1734 N N . THR A 1 222 ? 7.522 -2.994 -19.135 1.00 93.44 222 THR A N 1
ATOM 1735 C CA . THR A 1 222 ? 8.538 -2.121 -18.543 1.00 93.44 222 THR A CA 1
ATOM 1736 C C . THR A 1 222 ? 8.299 -0.648 -18.885 1.00 93.44 222 THR A C 1
ATOM 1738 O O . THR A 1 222 ? 8.097 -0.263 -20.044 1.00 93.44 222 THR A O 1
ATOM 1741 N N . ILE A 1 223 ? 8.374 0.200 -17.860 1.00 92.81 223 ILE A N 1
ATOM 1742 C CA . ILE A 1 223 ? 8.371 1.657 -17.972 1.00 92.81 223 ILE A CA 1
ATOM 1743 C C . ILE A 1 223 ? 9.638 2.184 -17.309 1.00 92.81 223 ILE A C 1
ATOM 1745 O O . ILE A 1 223 ? 9.841 2.014 -16.110 1.00 92.81 223 ILE A O 1
ATOM 1749 N N . THR A 1 224 ? 10.476 2.870 -18.079 1.00 91.94 224 THR A N 1
ATOM 1750 C CA . THR A 1 224 ? 11.631 3.567 -17.520 1.00 91.94 224 THR A CA 1
ATOM 1751 C C . THR A 1 224 ? 11.194 4.897 -16.910 1.00 91.94 224 THR A C 1
ATOM 1753 O O . THR A 1 224 ? 10.630 5.757 -17.591 1.00 91.94 224 THR A O 1
ATOM 1756 N N . VAL A 1 225 ? 11.463 5.063 -15.621 1.00 86.62 225 VAL A N 1
ATOM 1757 C CA . VAL A 1 225 ? 11.261 6.280 -14.843 1.00 86.62 225 VAL A CA 1
ATOM 1758 C C . VAL A 1 225 ? 12.594 7.025 -14.793 1.00 86.62 225 VAL A C 1
ATOM 1760 O O . VAL A 1 225 ? 13.383 6.892 -13.860 1.00 86.62 225 VAL A O 1
ATOM 1763 N N . SER A 1 226 ? 12.868 7.786 -15.847 1.00 78.25 226 SER A N 1
ATOM 1764 C CA . SER A 1 226 ? 14.024 8.684 -15.927 1.00 78.25 226 SER A CA 1
ATOM 1765 C C . SER A 1 226 ? 13.564 10.137 -15.857 1.00 78.25 226 SER A C 1
ATOM 1767 O O . SER A 1 226 ? 12.442 10.426 -16.282 1.00 78.25 226 SER A O 1
ATOM 1769 N N . PRO A 1 227 ? 14.408 11.062 -15.367 1.00 65.06 227 PRO A N 1
ATOM 1770 C CA . PRO A 1 227 ? 14.112 12.483 -15.475 1.00 65.06 227 PRO A CA 1
ATOM 1771 C C . PRO A 1 227 ? 13.937 12.881 -16.952 1.00 65.06 227 PRO A C 1
ATOM 1773 O O . PRO A 1 227 ? 14.480 12.211 -17.842 1.00 65.06 227 PRO A O 1
ATOM 1776 N N . PRO A 1 228 ? 13.179 13.953 -17.243 1.00 56.41 228 PRO A N 1
ATOM 1777 C CA . PRO A 1 228 ? 13.129 14.497 -18.593 1.00 56.41 228 PRO A CA 1
ATOM 1778 C C . PRO A 1 228 ? 14.559 14.817 -19.041 1.00 56.41 228 PRO A C 1
ATOM 1780 O O . PRO A 1 228 ? 15.297 15.492 -18.326 1.00 56.41 228 PRO A O 1
ATOM 1783 N N . ARG A 1 229 ? 14.972 14.296 -20.205 1.00 52.81 229 ARG A N 1
ATOM 1784 C CA . ARG A 1 229 ? 16.248 14.681 -20.817 1.00 52.81 229 ARG A CA 1
ATOM 1785 C C . ARG A 1 229 ? 16.230 16.196 -20.994 1.00 52.81 229 ARG A C 1
ATOM 1787 O O . ARG A 1 229 ? 15.396 16.699 -21.745 1.00 52.81 229 ARG A O 1
ATOM 1794 N N . THR A 1 230 ? 17.133 16.903 -20.320 1.00 46.25 230 THR A N 1
ATOM 1795 C CA . THR A 1 230 ? 17.407 18.306 -20.625 1.00 46.25 230 THR A CA 1
ATOM 1796 C C . THR A 1 230 ? 17.778 18.367 -22.107 1.00 46.25 230 THR A C 1
ATOM 1798 O O . THR A 1 230 ? 18.657 17.601 -22.517 1.00 46.25 230 THR A O 1
ATOM 1801 N N . PRO A 1 231 ? 17.101 19.175 -22.942 1.00 45.84 231 PRO A N 1
ATOM 1802 C CA . PRO A 1 231 ? 17.496 19.314 -24.333 1.00 45.84 231 PRO A CA 1
ATOM 1803 C C . PRO A 1 231 ? 18.938 19.814 -24.346 1.00 45.84 231 PRO A C 1
ATOM 1805 O O . PRO A 1 231 ? 19.241 20.886 -23.826 1.00 45.84 231 PRO A O 1
ATOM 1808 N N . THR A 1 232 ? 19.843 18.996 -24.874 1.00 46.28 232 THR A N 1
ATOM 1809 C CA . THR A 1 232 ? 21.222 19.392 -25.117 1.00 46.28 232 THR A CA 1
ATOM 1810 C C . THR A 1 232 ? 21.165 20.610 -26.023 1.00 46.28 232 THR A C 1
ATOM 1812 O O . THR A 1 232 ? 20.704 20.508 -27.161 1.00 46.28 232 THR A O 1
ATOM 1815 N N . ALA A 1 233 ? 21.579 21.768 -25.507 1.00 47.03 233 ALA A N 1
ATOM 1816 C CA . ALA A 1 233 ? 21.763 22.956 -26.318 1.00 47.03 233 ALA A CA 1
ATOM 1817 C C . ALA A 1 233 ? 22.673 22.563 -27.486 1.00 47.03 233 ALA A C 1
ATOM 1819 O O . ALA A 1 233 ? 23.842 22.220 -27.286 1.00 47.03 233 ALA A O 1
ATOM 1820 N N . ARG A 1 234 ? 22.117 22.531 -28.703 1.00 44.94 234 ARG A N 1
ATOM 1821 C CA . ARG A 1 234 ? 22.910 22.454 -29.926 1.00 44.94 234 ARG A CA 1
ATOM 1822 C C . ARG A 1 234 ? 23.841 23.660 -29.885 1.00 44.94 234 ARG A C 1
ATOM 1824 O O . ARG A 1 234 ? 23.396 24.785 -30.091 1.00 44.94 234 ARG A O 1
ATOM 1831 N N . ARG A 1 235 ? 25.119 23.425 -29.581 1.00 44.19 235 ARG A N 1
ATOM 1832 C CA . ARG A 1 235 ? 26.188 24.366 -29.900 1.00 44.19 235 ARG A CA 1
ATOM 1833 C C . ARG A 1 235 ? 26.158 24.537 -31.416 1.00 44.19 235 ARG A C 1
ATOM 1835 O O . ARG A 1 235 ? 26.634 23.670 -32.142 1.00 44.19 235 ARG A O 1
ATOM 1842 N N . HIS A 1 236 ? 25.540 25.617 -31.880 1.00 44.12 236 HIS A N 1
ATOM 1843 C CA . HIS A 1 236 ? 25.884 26.183 -33.171 1.00 44.12 236 HIS A CA 1
ATOM 1844 C C . HIS A 1 236 ? 27.325 26.674 -33.035 1.00 44.12 236 HIS A C 1
ATOM 1846 O O . HIS A 1 236 ? 27.587 27.643 -32.328 1.00 44.12 236 HIS A O 1
ATOM 1852 N N . ALA A 1 237 ? 28.255 25.923 -33.618 1.00 44.22 237 ALA A N 1
ATOM 1853 C CA . ALA A 1 237 ? 29.554 26.460 -33.974 1.00 44.22 237 ALA A CA 1
ATOM 1854 C C . ALA A 1 237 ? 29.323 27.377 -35.182 1.00 44.22 237 ALA A C 1
ATOM 1856 O O . ALA A 1 237 ? 28.777 26.926 -36.192 1.00 44.22 237 ALA A O 1
ATOM 1857 N N . ALA A 1 238 ? 29.660 28.650 -35.013 1.00 48.06 238 ALA A N 1
ATOM 1858 C CA . ALA A 1 238 ? 29.932 29.597 -36.083 1.00 48.06 238 ALA A CA 1
ATOM 1859 C C . ALA A 1 238 ? 31.418 29.944 -35.988 1.00 48.06 238 ALA A C 1
ATOM 1861 O O . ALA A 1 238 ? 31.903 30.026 -34.832 1.00 48.06 238 ALA A O 1
#

Secondary structure (DSSP, 8-state):
-PPPHHHHHHHHHHHHTT--HHHHHHHTTS-HHHHHHHHTTSSPPPHHHHHHHHHHHTT-HHHHHHHHHIIIIIHHHHHTS----THHHHHHTS-HHHHHHHHHHHHTTSS-SSPPPEEEEE-S-HHHHHHHHHHHHHHHHHTT--EEEEETTPPPPHHHHHHHHHSSEEEEE-GGG--HHHHHHHHHHHHTT--EEEEESS-GGG-S-HHHHHHHHHHEEEEE--PPPP--------

Sequence (238 aa):
MNAPLLVREVERIAAERSWSRARLARELGIDATTLAHVRSGRDPISQALLIAIGAAFGGNTTVQQLILHYVLIEARQRSAKRPKGPTGAAFGLLPYRVRWRIRRWLTQLDGLDKPRRGLFLTGANAAHLSAAARFALHEATEQGRTCIVIRANDRISTSHAKAAVDANLLIIERVEFASESITQLLRARSDALRPMIVTSGIGREQLPDRHLVRVFRAWTETITVSPPRTPTARRHAA

Radius of gyration: 23.03 Å; Cα contacts (8 Å, |Δi|>4): 308; chains: 1; bounding box: 52×48×73 Å

Foldseek 3Di:
DAAQPLLVVLVVVCVVVVHDLCRSCVLLVHGSVVSVCNRVLVDPQDPSSLVSQCVVPVVDPVSVVSSVCCVPPVVVVSCVVDPPDDLVVLLVQFDPVLLVVLLVLLVVLPDDPDQAFAAEEEEQDLSLLVSSLVSSVVSNVVVVFFEAEEEQQDDDDPVVLVCQLVGQEYEYEAVLNHDPNSVVSLVSNLVVSHYYYYYHNDDLCPRPDPVSSVSNVVRYDYDYGDGPPDPDPPPPDD

Nearest PDB structures (foldseek):
  2wvj-assembly1_D  TM=7.182E-01  e=1.784E-04  Homo sapiens
  2wvj-assembly2_G  TM=7.041E-01  e=2.249E-04  Homo sapiens
  1xbt-assembly2_G  TM=7.086E-01  e=4.770E-04  Homo sapiens
  2wvj-assembly2_H  TM=7.186E-01  e=1.607E-03  Homo sapiens
  2qpo-assembly1_D  TM=6.354E-01  e=4.054E-03  Thermotoga maritima

pLDDT: mean 83.36, std 13.61, range [38.16, 96.19]

Mean predicted aligned error: 13.86 Å

Solvent-accessible surface area (backbone atoms only — not comparable to full-atom values): 13457 Å² total; per-residue (Å²): 109,74,49,47,69,48,56,54,51,51,52,50,56,34,49,76,69,71,43,50,69,66,51,51,19,53,74,43,75,45,55,55,64,60,52,50,33,30,46,52,44,75,39,79,84,46,71,70,49,51,50,30,47,44,71,75,44,48,90,36,68,69,53,49,52,29,52,51,46,35,66,74,50,50,46,58,62,57,54,63,62,63,73,93,58,76,57,72,64,49,50,66,66,50,41,68,69,55,55,51,52,51,52,56,53,59,66,66,69,65,91,63,101,60,78,53,67,20,39,34,40,26,28,82,46,65,69,51,47,53,32,50,53,51,48,51,51,51,55,40,45,77,72,70,48,59,70,45,77,46,55,17,67,47,85,69,53,74,70,55,45,52,52,55,50,70,37,71,32,32,35,36,42,44,51,78,49,48,28,73,59,38,51,52,44,52,50,58,23,56,76,67,47,54,39,36,40,37,25,23,64,53,58,63,88,70,41,86,51,66,65,57,29,53,50,48,66,75,41,32,49,80,42,75,54,60,74,75,78,74,79,76,78,78,78,77,84,127